Protein AF-A0A957RP15-F1 (afdb_monomer_lite)

Radius of gyration: 24.75 Å; chains: 1; bounding box: 56×58×61 Å

Foldseek 3Di:
DAPVPDPCPVVVVVVVVPPDDPPPPDDPPLDPCLQDDDPDQPPPPPFAAQDPQLDALQLLLQLLQSLCVSVVHHRCVSVVLLVHDNVVSVVGRGHGDDDDRLLPSPSDDNSSSSSSVSSSCVSLLLQFPAKKFFQDQVFWFFFNAPDPPGDGNDTHHGRQIWTFSDDPDQWTFIDGPPGTHITGPVRIDGDPPPPPPPDVDPPPDLQQFDDPVPQDDDDPPDDPLVVLLSVLCRRGVSVLVVVCVVVVHDSVVVSVLLVSQASSFQADPVRHGQKAFQLLQLLVLLVDPDSVVSVQFWDADPVDSRHPTWGDLGNPGDTDDQPPDRVSRVVVLVSSCVSPVQSSLQRMQHGSSRHGLVCCSVVPHRGSVSVND

Secondary structure (DSSP, 8-state):
--GGG-TTHHHHHHHHHHSS-GGG--SS---TTSS---SS----TT-PPPPPS--BHHHHHHHHHHHHHHTT--TTHHHHHTT--HHHHHHTTTSBP-SS-GGG-TTS-HHHHHHHHHHHHHHHHTT--EEEEE--TT-EEEESSSSTTSPEEEEEPTT-EEEEEEE-SSEEEEEETTEEEEEEGGGEEE---------TT-------SPPTTTPPPPPTT--HHHHHHHHHHHHHHHHHHHHHHHHT--HHHHHHHHHHHS-S-SB-TTSPBPEEE-HHHHHHHH--SSTHHHHHHEE--SSSTTSS-EE-SSTTSPPB--TT-HHHHHHHHHHHHHH-HHHHHHTEEETTTTEEGGGGGGGT-SSHHHHH-

Structure (mmCIF, N/CA/C/O backbone):
data_AF-A0A957RP15-F1
#
_entry.id   AF-A0A957RP15-F1
#
loop_
_atom_site.group_PDB
_atom_site.id
_atom_site.type_symbol
_atom_site.label_atom_id
_atom_site.label_alt_id
_atom_site.label_comp_id
_atom_site.label_asym_id
_atom_site.label_entity_id
_atom_site.label_seq_id
_atom_site.pdbx_PDB_ins_code
_atom_site.Cartn_x
_atom_site.Cartn_y
_atom_site.Cartn_z
_atom_site.occupancy
_atom_site.B_iso_or_equiv
_atom_site.auth_seq_id
_atom_site.auth_comp_id
_atom_site.auth_asym_id
_atom_site.auth_atom_id
_atom_site.pdbx_PDB_model_num
ATOM 1 N N . TRP A 1 1 ? 19.690 9.134 -12.090 1.00 27.17 1 TRP A N 1
ATOM 2 C CA . TRP A 1 1 ? 20.080 10.466 -11.599 1.00 27.17 1 TRP A CA 1
ATOM 3 C C . TRP A 1 1 ? 19.145 10.789 -10.453 1.00 27.17 1 TRP A C 1
ATOM 5 O O . TRP A 1 1 ? 18.028 11.220 -10.697 1.00 27.17 1 TRP A O 1
ATOM 15 N N . SER A 1 2 ? 19.546 10.409 -9.239 1.00 27.19 2 SER A N 1
ATOM 16 C CA . SER A 1 2 ? 18.769 10.630 -8.018 1.00 27.19 2 SER A CA 1
ATOM 17 C C . SER A 1 2 ? 19.034 12.046 -7.516 1.00 27.19 2 SER A C 1
ATOM 19 O O . SER A 1 2 ? 20.181 12.493 -7.516 1.00 27.19 2 SER A O 1
ATOM 21 N N . ILE A 1 3 ? 17.988 12.752 -7.090 1.00 31.83 3 ILE A N 1
ATOM 22 C CA . ILE A 1 3 ? 18.100 14.101 -6.521 1.00 31.83 3 ILE A CA 1
ATOM 23 C C . ILE A 1 3 ? 18.877 14.107 -5.189 1.00 31.83 3 ILE A C 1
ATOM 25 O O . ILE A 1 3 ? 19.364 15.155 -4.766 1.00 31.83 3 ILE A O 1
ATOM 29 N N . ALA A 1 4 ? 19.061 12.929 -4.576 1.00 32.53 4 ALA A N 1
ATOM 30 C CA . ALA A 1 4 ? 19.843 12.730 -3.357 1.00 32.53 4 ALA A CA 1
ATOM 31 C C . ALA A 1 4 ? 21.337 13.074 -3.516 1.00 32.53 4 ALA A C 1
ATOM 33 O O . ALA A 1 4 ? 21.993 13.383 -2.525 1.00 32.53 4 ALA A O 1
ATOM 34 N N . ASP A 1 5 ? 21.862 13.091 -4.748 1.00 35.03 5 ASP A N 1
ATOM 35 C CA . ASP A 1 5 ? 23.283 13.350 -5.017 1.00 35.03 5 ASP A CA 1
ATOM 36 C C . ASP A 1 5 ? 23.578 14.807 -5.413 1.00 35.03 5 ASP A C 1
ATOM 38 O O . ASP A 1 5 ? 24.701 15.126 -5.812 1.00 35.03 5 ASP A O 1
ATOM 42 N N . ARG A 1 6 ? 22.598 15.723 -5.330 1.00 36.44 6 ARG A N 1
ATOM 43 C CA . ARG A 1 6 ? 22.824 17.138 -5.667 1.00 36.44 6 ARG A CA 1
ATOM 44 C C . ARG A 1 6 ? 23.570 17.848 -4.524 1.00 36.44 6 ARG A C 1
ATOM 46 O O . ARG A 1 6 ? 23.007 18.005 -3.437 1.00 36.44 6 ARG A O 1
ATOM 53 N N . PRO A 1 7 ? 24.788 18.375 -4.755 1.00 29.69 7 PRO A N 1
ATOM 54 C CA . PRO A 1 7 ? 25.475 19.193 -3.762 1.00 29.69 7 PRO A CA 1
ATOM 55 C C . PRO A 1 7 ? 24.637 20.440 -3.447 1.00 29.69 7 PRO A C 1
ATOM 57 O O . PRO A 1 7 ? 24.280 21.184 -4.360 1.00 29.69 7 PRO A O 1
ATOM 60 N N . GLY A 1 8 ? 24.313 20.651 -2.169 1.00 40.19 8 GLY A N 1
ATOM 61 C CA . GLY A 1 8 ? 23.562 21.819 -1.684 1.00 40.19 8 GLY A CA 1
ATOM 62 C C . GLY A 1 8 ? 22.123 21.547 -1.237 1.00 40.19 8 GLY A C 1
ATOM 63 O O . GLY A 1 8 ? 21.590 22.346 -0.480 1.00 40.19 8 GLY A O 1
ATOM 64 N N . ILE A 1 9 ? 21.519 20.399 -1.572 1.00 44.19 9 ILE A N 1
ATOM 65 C CA . ILE A 1 9 ? 20.110 20.132 -1.211 1.00 44.19 9 ILE A CA 1
ATOM 66 C C . ILE A 1 9 ? 19.875 20.052 0.305 1.00 44.19 9 ILE A C 1
ATOM 68 O O . ILE A 1 9 ? 18.846 20.488 0.810 1.00 44.19 9 ILE A O 1
ATOM 72 N N . ILE A 1 10 ? 20.868 19.564 1.052 1.00 43.34 10 ILE A N 1
ATOM 73 C CA . ILE A 1 10 ? 20.844 19.562 2.520 1.00 43.34 10 ILE A CA 1
ATOM 74 C C . ILE A 1 10 ? 20.922 20.996 3.073 1.00 43.34 10 ILE A C 1
ATOM 76 O O . ILE A 1 10 ? 20.334 21.282 4.113 1.00 43.34 10 ILE A O 1
ATOM 80 N N . GLU A 1 11 ? 21.623 21.900 2.388 1.00 45.78 11 GLU A N 1
ATOM 81 C CA . GLU A 1 11 ? 21.781 23.292 2.818 1.00 45.78 11 GLU A CA 1
ATOM 82 C C . GLU A 1 11 ? 20.523 24.111 2.510 1.00 45.78 11 GLU A C 1
ATOM 84 O O . GLU A 1 11 ? 20.082 24.871 3.366 1.00 45.78 11 GLU A O 1
ATOM 89 N N . ASP A 1 12 ? 19.874 23.857 1.370 1.00 45.81 12 ASP A N 1
ATOM 90 C CA . ASP A 1 12 ? 18.562 24.417 1.018 1.00 45.81 12 ASP A CA 1
ATOM 91 C C . ASP A 1 12 ? 17.486 23.971 2.028 1.00 45.81 12 ASP A C 1
ATOM 93 O O . ASP A 1 12 ? 16.704 24.785 2.526 1.00 45.81 12 ASP A O 1
ATOM 97 N N . PHE A 1 13 ? 17.506 22.690 2.428 1.00 43.16 13 PHE A N 1
ATOM 98 C CA . PHE A 1 13 ? 16.656 22.170 3.505 1.00 43.16 13 PHE A CA 1
ATOM 99 C C . PHE A 1 13 ? 16.972 22.815 4.859 1.00 43.16 13 PHE A C 1
ATOM 101 O O . PHE A 1 13 ? 16.060 23.187 5.594 1.00 43.16 13 PHE A O 1
ATOM 108 N N . ARG A 1 14 ? 18.252 22.991 5.208 1.00 42.94 14 ARG A N 1
ATOM 109 C CA . ARG A 1 14 ? 18.650 23.673 6.451 1.00 42.94 14 ARG A CA 1
ATOM 110 C C . ARG A 1 14 ? 18.244 25.139 6.457 1.00 42.94 14 ARG A C 1
ATOM 112 O O . ARG A 1 14 ? 17.824 25.622 7.500 1.00 42.94 14 ARG A O 1
ATOM 119 N N . GLN A 1 15 ? 18.337 25.834 5.330 1.00 43.88 15 GLN A N 1
ATOM 120 C CA . GLN A 1 15 ? 17.957 27.239 5.216 1.00 43.88 15 GLN A CA 1
ATOM 121 C C . GLN A 1 15 ? 16.436 27.414 5.336 1.00 43.88 15 GLN A C 1
ATOM 123 O O . GLN A 1 15 ? 15.977 28.324 6.024 1.00 43.88 15 GLN A O 1
ATOM 128 N N . ALA A 1 16 ? 15.658 26.482 4.774 1.00 44.69 16 ALA A N 1
ATOM 129 C CA . ALA A 1 16 ? 14.213 26.400 4.984 1.00 44.69 16 ALA A CA 1
ATOM 130 C C . ALA A 1 16 ? 13.846 26.089 6.451 1.00 44.69 16 ALA A C 1
ATOM 132 O O . ALA A 1 16 ? 12.894 26.658 6.979 1.00 44.69 16 ALA A O 1
ATOM 133 N N . LEU A 1 17 ? 14.629 25.248 7.141 1.00 41.69 17 LEU A N 1
ATOM 134 C CA . LEU A 1 17 ? 14.465 24.938 8.572 1.00 41.69 17 LEU A CA 1
ATOM 135 C C . LEU A 1 17 ? 14.930 26.068 9.514 1.00 41.69 17 LEU A C 1
ATOM 137 O O . LEU A 1 17 ? 14.512 26.101 10.670 1.00 41.69 17 LEU A O 1
ATOM 141 N N . GLN A 1 18 ? 15.796 26.975 9.048 1.00 45.59 18 GLN A N 1
ATOM 142 C CA . GLN A 1 18 ? 16.319 28.126 9.803 1.00 45.59 18 GLN A CA 1
ATOM 143 C C . GLN A 1 18 ? 15.366 29.331 9.815 1.00 45.59 18 GLN A C 1
ATOM 145 O O . GLN A 1 18 ? 15.534 30.234 10.638 1.00 45.59 18 GLN A O 1
ATOM 150 N N . LEU A 1 19 ? 14.352 29.353 8.946 1.00 40.47 19 LEU A N 1
ATOM 151 C CA . LEU A 1 19 ? 13.254 30.315 9.019 1.00 40.47 19 LEU A CA 1
ATOM 152 C C . LEU A 1 19 ? 12.326 29.909 10.172 1.00 40.47 19 LEU A C 1
ATOM 154 O O . LEU A 1 19 ? 11.516 28.995 10.047 1.00 40.47 19 LEU A O 1
ATOM 158 N N . GLN A 1 20 ? 12.472 30.563 11.324 1.00 47.53 20 GLN A N 1
ATOM 159 C CA . GLN A 1 20 ? 11.732 30.234 12.545 1.00 47.53 20 GLN A CA 1
ATOM 160 C C . GLN A 1 20 ? 11.194 31.478 13.267 1.00 47.53 20 GLN A C 1
ATOM 162 O O . GLN A 1 20 ? 11.711 32.581 13.069 1.00 47.53 20 GLN A O 1
ATOM 167 N N . PRO A 1 21 ? 10.122 31.306 14.070 1.00 47.16 21 PRO A N 1
ATOM 168 C CA . PRO A 1 21 ? 10.265 30.617 15.363 1.00 47.16 21 PRO A CA 1
ATOM 169 C C . PRO A 1 21 ? 9.861 29.131 15.414 1.00 47.16 21 PRO A C 1
ATOM 171 O O . PRO A 1 21 ? 9.000 28.659 14.676 1.00 47.16 21 PRO A O 1
ATOM 174 N N . ALA A 1 22 ? 10.492 28.441 16.370 1.00 36.88 22 ALA A N 1
ATOM 175 C CA . ALA A 1 22 ? 10.555 27.001 16.655 1.00 36.88 22 ALA A CA 1
ATOM 176 C C . ALA A 1 22 ? 9.274 26.304 17.110 1.00 36.88 22 ALA A C 1
ATOM 178 O O . ALA A 1 22 ? 9.309 25.128 17.458 1.00 36.88 22 ALA A O 1
ATOM 179 N N . GLU A 1 23 ? 8.140 26.988 17.117 1.00 37.31 23 GLU A N 1
ATOM 180 C CA . GLU A 1 23 ? 6.918 26.468 17.740 1.00 37.31 23 GLU A CA 1
ATOM 181 C C . GLU A 1 23 ? 6.091 25.578 16.796 1.00 37.31 23 GLU A C 1
ATOM 183 O O . GLU A 1 23 ? 5.065 25.045 17.200 1.00 37.31 23 GLU A O 1
ATOM 188 N N . ARG A 1 24 ? 6.525 25.385 15.541 1.00 39.91 24 ARG A N 1
ATOM 189 C CA . ARG A 1 24 ? 5.789 24.597 14.531 1.00 39.91 24 ARG A CA 1
ATOM 190 C C . ARG A 1 24 ? 6.432 23.280 14.117 1.00 39.91 24 ARG A C 1
ATOM 192 O O . ARG A 1 24 ? 5.779 22.496 13.437 1.00 39.91 24 ARG A O 1
ATOM 199 N N . PHE A 1 25 ? 7.652 22.989 14.560 1.00 36.34 25 PHE A N 1
ATOM 200 C CA . PHE A 1 25 ? 8.226 21.652 14.399 1.00 36.34 25 PHE A CA 1
ATOM 201 C C . PHE A 1 25 ? 7.794 20.789 15.579 1.00 36.34 25 PHE A C 1
ATOM 203 O O . PHE A 1 25 ? 8.593 20.393 16.425 1.00 36.34 25 PHE A O 1
ATOM 210 N N . HIS A 1 26 ? 6.489 20.533 15.651 1.00 33.78 26 HIS A N 1
ATOM 211 C CA . HIS A 1 26 ? 6.012 19.402 16.423 1.00 33.78 26 HIS A CA 1
ATOM 212 C C . HIS A 1 26 ? 6.648 18.128 15.851 1.00 33.78 26 HIS A C 1
ATOM 214 O O . HIS A 1 26 ? 6.952 18.052 14.656 1.00 33.78 26 HIS A O 1
ATOM 220 N N . ALA A 1 27 ? 6.852 17.138 16.726 1.00 35.12 27 ALA A N 1
ATOM 221 C CA . ALA A 1 27 ? 7.025 15.733 16.361 1.00 35.12 27 ALA A CA 1
ATOM 222 C C . ALA A 1 27 ? 6.152 15.375 15.139 1.00 35.12 27 ALA A C 1
ATOM 224 O O . ALA A 1 27 ? 5.115 16.031 14.982 1.00 35.12 27 ALA A O 1
ATOM 225 N N . PRO A 1 28 ? 6.548 14.389 14.295 1.00 38.59 28 PRO A N 1
ATOM 226 C CA . PRO A 1 28 ? 5.786 13.986 13.108 1.00 38.59 28 PRO A CA 1
ATOM 227 C C . PRO A 1 28 ? 4.302 14.124 13.394 1.00 38.59 28 PRO A C 1
ATOM 229 O O . PRO A 1 28 ? 3.852 13.584 14.409 1.00 38.59 28 PRO A O 1
ATOM 232 N N . ALA A 1 29 ? 3.619 14.958 12.594 1.00 35.72 29 ALA A N 1
ATOM 233 C CA . ALA A 1 29 ? 2.247 15.356 12.873 1.00 35.72 29 ALA A CA 1
ATOM 234 C C . ALA A 1 29 ? 1.483 14.105 13.310 1.00 35.72 29 ALA A C 1
ATOM 236 O O . ALA A 1 29 ? 1.581 13.097 12.599 1.00 35.72 29 ALA A O 1
ATOM 237 N N . PRO A 1 30 ? 0.829 14.113 14.487 1.00 37.75 30 PRO A N 1
ATOM 238 C CA . PRO A 1 30 ? 0.097 12.951 14.935 1.00 37.75 30 PRO A CA 1
ATOM 239 C C . PRO A 1 30 ? -0.767 12.473 13.767 1.00 37.75 30 PRO A C 1
ATOM 241 O O . PRO A 1 30 ? -1.579 13.251 13.262 1.00 37.75 30 PRO A O 1
ATOM 244 N N . ARG A 1 31 ? -0.537 11.233 13.301 1.00 42.72 31 ARG A N 1
ATOM 245 C CA . ARG A 1 31 ? -1.438 10.519 12.389 1.00 42.72 31 ARG A CA 1
ATOM 246 C C . ARG A 1 31 ? -2.873 10.896 12.760 1.00 42.72 31 ARG A C 1
ATOM 248 O O . ARG A 1 31 ? -3.241 10.838 13.940 1.00 42.72 31 ARG A O 1
ATOM 255 N N . ALA A 1 32 ? -3.648 11.359 11.782 1.00 39.09 32 ALA A N 1
ATOM 256 C CA . ALA A 1 32 ? -5.038 11.739 12.007 1.00 39.09 32 ALA A CA 1
ATOM 257 C C . ALA A 1 32 ? -5.753 10.590 12.750 1.00 39.09 32 ALA A C 1
ATOM 259 O O . ALA A 1 32 ? -5.731 9.459 12.278 1.00 39.09 32 ALA A O 1
ATOM 260 N N . GLY A 1 33 ? -6.297 10.864 13.946 1.00 46.81 33 GLY A N 1
ATOM 261 C CA . GLY A 1 33 ? -6.822 9.838 14.871 1.00 46.81 33 GLY A CA 1
ATOM 262 C C . GLY A 1 33 ? -6.018 9.632 16.170 1.00 46.81 33 GLY A C 1
ATOM 263 O O . GLY A 1 33 ? -6.417 8.848 17.028 1.00 46.81 33 GLY A O 1
ATOM 264 N N . LEU A 1 34 ? -4.903 10.342 16.380 1.00 41.22 34 LEU A N 1
ATOM 265 C CA . LEU A 1 34 ? -4.155 10.290 17.652 1.00 41.22 34 LEU A CA 1
ATOM 266 C C . LEU A 1 34 ? -4.836 11.036 18.813 1.00 41.22 34 LEU A C 1
ATOM 268 O O . LEU A 1 34 ? -4.647 10.663 19.966 1.00 41.22 34 LEU A O 1
ATOM 272 N N . ALA A 1 35 ? -5.655 12.053 18.518 1.00 38.66 35 ALA A N 1
ATOM 273 C CA . ALA A 1 35 ? -6.309 12.900 19.527 1.00 38.66 35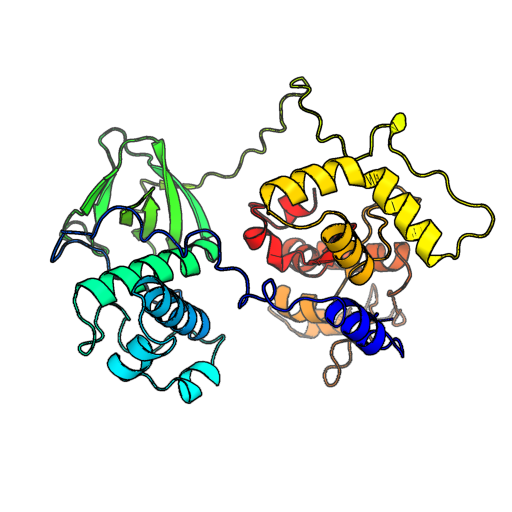 ALA A CA 1
ATOM 274 C C . ALA A 1 35 ? -7.634 12.337 20.073 1.00 38.66 35 ALA A C 1
ATOM 276 O O . ALA A 1 35 ? -8.179 12.867 21.038 1.00 38.66 35 ALA A O 1
ATOM 277 N N . SER A 1 36 ? -8.164 11.277 19.466 1.00 41.56 36 SER A N 1
ATOM 278 C CA . SER A 1 36 ? -9.345 10.571 19.956 1.00 41.56 36 SER A CA 1
ATOM 279 C C . SER A 1 36 ? -9.044 9.082 19.933 1.00 41.56 36 SER A C 1
ATOM 281 O O . SER A 1 36 ? -8.927 8.476 18.872 1.00 41.56 36 SER A O 1
ATOM 283 N N . LEU A 1 37 ? -8.939 8.473 21.118 1.00 42.19 37 LEU A N 1
ATOM 284 C CA . LEU A 1 37 ? -9.360 7.079 21.230 1.00 42.19 37 LEU A CA 1
ATOM 285 C C . LEU A 1 37 ? -10.770 7.025 20.614 1.00 42.19 37 LEU A C 1
ATOM 287 O O . LEU A 1 37 ? -11.548 7.946 20.892 1.00 42.19 37 LEU A O 1
ATOM 291 N N . PRO A 1 38 ? -11.111 6.037 19.765 1.00 42.91 38 PRO A N 1
ATOM 292 C CA . PRO A 1 38 ? -12.496 5.868 19.344 1.00 42.91 38 PRO A CA 1
ATOM 293 C C . PRO A 1 38 ? -13.367 5.943 20.596 1.00 42.91 38 PRO A C 1
ATOM 295 O O . PRO A 1 38 ? -12.991 5.397 21.634 1.00 42.91 38 PRO A O 1
ATOM 298 N N . ASP A 1 39 ? -14.449 6.713 20.515 1.00 42.09 39 ASP A N 1
ATOM 299 C CA . ASP A 1 39 ? -15.263 7.168 21.644 1.00 42.09 39 ASP A CA 1
ATOM 300 C C . ASP A 1 39 ? -16.050 5.991 22.261 1.00 42.09 39 ASP A C 1
ATOM 302 O O . ASP A 1 39 ? -17.270 5.889 22.160 1.00 42.09 39 ASP A O 1
ATOM 306 N N . ARG A 1 40 ? -15.329 5.015 22.823 1.00 41.06 40 ARG A N 1
ATOM 307 C CA . ARG A 1 40 ? -15.785 3.971 23.735 1.00 41.06 40 ARG A CA 1
ATOM 308 C C . ARG A 1 40 ? -14.607 3.094 24.178 1.00 41.06 40 ARG A C 1
ATOM 310 O O . ARG A 1 40 ? -13.919 2.529 23.330 1.00 41.06 40 ARG A O 1
ATOM 317 N N . PRO A 1 41 ? -14.436 2.830 25.484 1.00 33.09 41 PRO A N 1
ATOM 318 C CA . PRO A 1 41 ? -13.787 1.589 25.884 1.00 33.09 41 PRO A CA 1
ATOM 319 C C . PRO A 1 41 ? -14.640 0.419 25.360 1.00 33.09 41 PRO A C 1
ATOM 321 O O . PRO A 1 41 ? -15.868 0.469 25.519 1.00 33.09 41 PRO A O 1
ATOM 324 N N . PRO A 1 42 ? -14.064 -0.648 24.775 1.00 39.06 42 PRO A N 1
ATOM 325 C CA . PRO A 1 42 ? -14.802 -1.886 24.611 1.00 39.06 42 PRO A CA 1
ATOM 326 C C . PRO A 1 42 ? -15.040 -2.458 26.011 1.00 39.06 42 PRO A C 1
ATOM 328 O O . PRO A 1 42 ? -14.242 -3.215 26.554 1.00 39.06 42 PRO A O 1
ATOM 331 N N . VAL A 1 43 ? -16.157 -2.072 26.626 1.00 36.75 43 VAL A N 1
ATOM 332 C CA . VAL A 1 43 ? -16.740 -2.806 27.748 1.00 36.75 43 VAL A CA 1
ATOM 333 C C . VAL A 1 43 ? -17.411 -4.042 27.161 1.00 36.75 43 VAL A C 1
ATOM 335 O O . VAL A 1 43 ? -18.630 -4.121 27.092 1.00 36.75 43 VAL A O 1
ATOM 338 N N . HIS A 1 44 ? -16.603 -5.001 26.722 1.00 37.38 44 HIS A N 1
ATOM 339 C CA . HIS A 1 44 ? -17.005 -6.394 26.580 1.00 37.38 44 HIS A CA 1
ATOM 340 C C . HIS A 1 44 ? -15.834 -7.235 27.066 1.00 37.38 44 HIS A C 1
ATOM 342 O O . HIS A 1 44 ? -14.965 -7.628 26.295 1.00 37.38 44 HIS A O 1
ATOM 348 N N . ASP A 1 45 ? -15.820 -7.475 28.374 1.00 38.94 45 ASP A N 1
ATOM 349 C CA . ASP A 1 45 ? -14.713 -8.074 29.123 1.00 38.94 45 ASP A CA 1
ATOM 350 C C . ASP A 1 45 ? -14.246 -9.442 28.571 1.00 38.94 45 ASP A C 1
ATOM 352 O O . ASP A 1 45 ? -13.165 -9.893 28.919 1.00 38.94 45 ASP A O 1
ATOM 356 N N . HIS A 1 46 ? -14.980 -10.111 27.663 1.00 46.72 46 HIS A N 1
ATOM 357 C CA . HIS A 1 46 ? -14.593 -11.436 27.139 1.00 46.72 46 HIS A CA 1
ATOM 358 C C . HIS A 1 46 ? -15.040 -11.773 25.695 1.00 46.72 46 HIS A C 1
ATOM 360 O O . HIS A 1 46 ? -15.055 -12.951 25.340 1.00 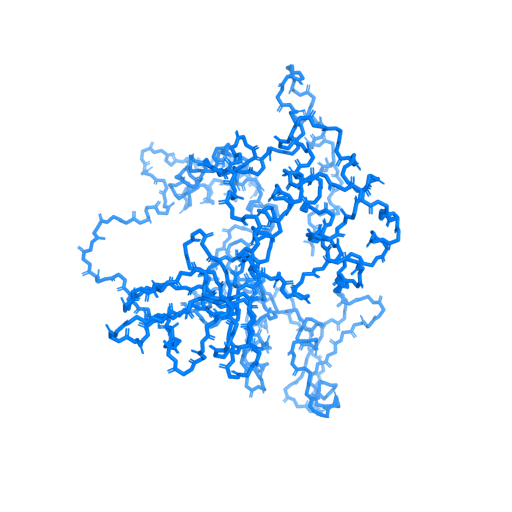46.72 46 HIS A O 1
ATOM 366 N N . GLN A 1 47 ? -15.440 -10.810 24.852 1.00 65.31 47 GLN A N 1
ATOM 367 C CA . GLN A 1 47 ? -16.083 -11.129 23.555 1.00 65.31 47 GLN A CA 1
ATOM 368 C C . GLN A 1 47 ? -15.371 -10.586 22.313 1.00 65.31 47 GLN A C 1
ATOM 370 O O . GLN A 1 47 ? -15.991 -10.471 21.266 1.00 65.31 47 GLN A O 1
ATOM 375 N N . LEU A 1 48 ? -14.081 -10.272 22.386 1.00 79.44 48 LEU A N 1
ATOM 376 C CA . LEU A 1 48 ? -13.322 -9.887 21.195 1.00 79.44 48 LEU A CA 1
ATOM 377 C C . LEU A 1 48 ? -12.613 -11.101 20.599 1.00 79.44 48 LEU A C 1
ATOM 379 O O . LEU A 1 48 ? -12.156 -11.992 21.320 1.00 79.44 48 LEU A O 1
ATOM 383 N N . ALA A 1 49 ? -12.539 -11.147 19.274 1.00 87.38 49 ALA A N 1
ATOM 384 C CA . ALA A 1 49 ? -11.713 -12.126 18.594 1.00 87.38 49 ALA A CA 1
ATOM 385 C C . ALA A 1 49 ? -10.236 -11.770 18.768 1.00 87.38 49 ALA A C 1
ATOM 387 O O . ALA A 1 49 ? -9.846 -10.608 18.636 1.00 87.38 49 ALA A O 1
ATOM 388 N N . ARG A 1 50 ? -9.394 -12.776 19.008 1.00 88.94 50 ARG A N 1
ATOM 389 C CA . ARG A 1 50 ? -7.944 -12.565 18.981 1.00 88.94 50 ARG A CA 1
ATOM 390 C C . ARG A 1 50 ? -7.533 -12.138 17.571 1.00 88.94 50 ARG A C 1
ATOM 392 O O . ARG A 1 50 ? -7.863 -12.849 16.616 1.00 88.94 50 ARG A O 1
ATOM 399 N N . ILE A 1 51 ? -6.770 -11.048 17.458 1.00 92.12 51 ILE A N 1
ATOM 400 C CA . ILE A 1 51 ? -6.185 -10.647 16.172 1.00 92.12 51 ILE A CA 1
ATOM 401 C C . ILE A 1 51 ? -5.234 -11.765 15.711 1.00 92.12 51 ILE A C 1
ATOM 403 O O . ILE A 1 51 ? -4.323 -12.148 16.459 1.00 92.12 51 ILE A O 1
ATOM 407 N N . PRO A 1 52 ? -5.429 -12.336 14.508 1.00 93.00 52 PRO A N 1
ATOM 408 C CA . PRO A 1 52 ? -4.503 -13.310 13.954 1.00 93.00 52 PRO A CA 1
ATOM 409 C C . PRO A 1 52 ? -3.087 -12.733 13.853 1.00 93.00 52 PRO A C 1
ATOM 411 O O . PRO A 1 52 ? -2.893 -11.522 13.785 1.00 93.00 52 PRO A O 1
ATOM 414 N N . ARG A 1 53 ? -2.068 -13.592 13.778 1.00 91.06 53 ARG A N 1
ATOM 415 C CA . ARG A 1 53 ? -0.665 -13.163 13.614 1.00 91.06 53 ARG A CA 1
ATOM 416 C C . ARG A 1 53 ? -0.365 -12.721 12.173 1.00 91.06 53 ARG A C 1
ATOM 418 O O . ARG A 1 53 ? 0.477 -13.306 11.503 1.00 91.06 53 ARG A O 1
ATOM 425 N N . ILE A 1 54 ? -1.087 -11.706 11.712 1.00 92.75 54 ILE A N 1
ATOM 426 C CA . ILE A 1 54 ? -0.987 -11.083 10.384 1.00 92.75 54 ILE A CA 1
ATOM 427 C C . ILE A 1 54 ? -0.245 -9.743 10.421 1.00 92.75 54 ILE A C 1
ATOM 429 O O . ILE A 1 54 ? -0.294 -8.987 9.460 1.00 92.75 54 ILE A O 1
ATOM 433 N N . TYR A 1 55 ? 0.422 -9.439 11.536 1.00 93.62 55 TYR A N 1
ATOM 434 C CA . TYR A 1 55 ? 1.127 -8.180 11.750 1.00 93.62 55 TYR A CA 1
ATOM 435 C C . TYR A 1 55 ? 2.616 -8.388 12.023 1.00 93.62 55 TYR A C 1
ATOM 437 O O . TYR A 1 55 ? 3.029 -9.404 12.593 1.00 93.62 55 TYR A O 1
ATOM 445 N N . THR A 1 56 ? 3.426 -7.413 11.615 1.00 93.62 56 THR A N 1
ATOM 446 C CA . THR A 1 56 ? 4.884 -7.422 11.773 1.00 93.62 56 THR A CA 1
ATOM 447 C C . THR A 1 56 ? 5.329 -6.903 13.139 1.00 93.62 56 THR A C 1
ATOM 449 O O . THR A 1 56 ? 4.556 -6.310 13.898 1.00 93.62 56 THR A O 1
ATOM 452 N N . ASN A 1 57 ? 6.611 -7.093 13.459 1.00 88.00 57 ASN A N 1
ATOM 453 C CA . ASN A 1 57 ? 7.230 -6.475 14.629 1.00 88.00 57 ASN A CA 1
ATOM 454 C C . ASN A 1 57 ? 7.135 -4.941 14.577 1.00 88.00 57 ASN A C 1
ATOM 456 O O . ASN A 1 57 ? 6.895 -4.323 15.611 1.00 88.00 57 ASN A O 1
ATOM 460 N N . GLN A 1 58 ? 7.262 -4.321 13.398 1.00 90.31 58 GLN A N 1
ATOM 461 C CA . GLN A 1 58 ? 7.106 -2.872 13.242 1.00 90.31 58 GLN A CA 1
ATOM 462 C C . GLN A 1 58 ? 5.680 -2.410 13.558 1.00 90.31 58 GLN A C 1
ATOM 464 O O . GLN A 1 58 ? 5.512 -1.444 14.296 1.00 90.31 58 GLN A O 1
ATOM 469 N N . GLN A 1 59 ? 4.662 -3.118 13.067 1.00 89.44 59 GLN A N 1
ATOM 470 C CA . GLN A 1 59 ? 3.260 -2.797 13.363 1.00 89.44 59 GLN A CA 1
ATOM 471 C C . GLN A 1 59 ? 2.936 -2.988 14.851 1.00 89.44 59 GLN A C 1
ATOM 473 O O . GLN A 1 59 ? 2.229 -2.176 15.443 1.00 89.44 59 GLN A O 1
ATOM 478 N N . ALA A 1 60 ? 3.514 -4.007 15.498 1.00 94.75 60 ALA A N 1
ATOM 479 C CA . ALA A 1 60 ? 3.395 -4.185 16.944 1.00 94.75 60 ALA A CA 1
ATOM 480 C C . ALA A 1 60 ? 4.047 -3.033 17.733 1.00 94.75 60 ALA A C 1
ATOM 482 O O . ALA A 1 60 ? 3.453 -2.526 18.686 1.00 94.75 60 ALA A O 1
ATOM 483 N N . ILE A 1 61 ? 5.249 -2.602 17.325 1.00 89.38 61 ILE A N 1
ATOM 484 C CA . ILE A 1 61 ? 5.943 -1.448 17.915 1.00 89.38 61 ILE A CA 1
ATOM 485 C C . ILE A 1 61 ? 5.096 -0.180 17.747 1.00 89.38 61 ILE A C 1
ATOM 487 O O . ILE A 1 61 ? 4.879 0.520 18.734 1.00 89.38 61 ILE A O 1
ATOM 491 N N . ASN A 1 62 ? 4.591 0.090 16.537 1.00 86.81 62 ASN A N 1
ATOM 492 C CA . ASN A 1 62 ? 3.737 1.245 16.246 1.00 86.81 62 ASN A CA 1
ATOM 493 C C . ASN A 1 62 ? 2.490 1.242 17.133 1.00 86.81 62 ASN A C 1
ATOM 495 O O . ASN A 1 62 ? 2.195 2.243 17.778 1.00 86.81 62 ASN A O 1
ATOM 499 N N . ALA A 1 63 ? 1.800 0.103 17.234 1.00 89.94 63 ALA A N 1
ATOM 500 C CA . ALA A 1 63 ? 0.582 -0.009 18.026 1.00 89.94 63 ALA A CA 1
ATOM 501 C C . ALA A 1 63 ? 0.813 0.292 19.516 1.00 89.94 63 ALA A C 1
ATOM 503 O O . ALA A 1 63 ? 0.030 1.013 20.133 1.00 89.94 63 ALA A O 1
ATOM 504 N N . LEU A 1 64 ? 1.903 -0.223 20.094 1.00 94.38 64 LEU A N 1
ATOM 505 C CA . LEU A 1 64 ? 2.285 0.039 21.487 1.00 94.38 64 LEU A CA 1
ATOM 506 C C . LEU A 1 64 ? 2.702 1.493 21.711 1.00 94.38 64 LEU A C 1
ATOM 508 O O . LEU A 1 64 ? 2.298 2.101 22.702 1.00 94.38 64 LEU A O 1
ATOM 512 N N . HIS A 1 65 ? 3.496 2.040 20.794 1.00 90.88 65 HIS A N 1
ATOM 513 C CA . HIS A 1 65 ? 3.968 3.417 20.844 1.00 90.88 65 HIS A CA 1
ATOM 514 C C . HIS A 1 65 ? 2.806 4.414 20.753 1.00 90.88 65 HIS A C 1
ATOM 516 O O . HIS A 1 65 ? 2.637 5.271 21.622 1.00 90.88 65 HIS A O 1
ATOM 522 N N . ASP A 1 66 ? 1.953 4.261 19.743 1.00 78.44 66 ASP A N 1
ATOM 523 C CA . ASP A 1 66 ? 0.846 5.177 19.474 1.00 78.44 66 ASP A CA 1
ATOM 524 C C . ASP A 1 66 ? -0.247 5.062 20.548 1.00 78.44 66 ASP A C 1
ATOM 526 O O . ASP A 1 66 ? -0.896 6.054 20.887 1.00 78.44 66 ASP A O 1
ATOM 530 N N . ALA A 1 67 ? -0.425 3.879 21.147 1.00 87.00 67 ALA A N 1
ATOM 531 C CA . ALA A 1 67 ? -1.300 3.705 22.303 1.00 87.00 67 ALA A CA 1
ATOM 532 C C . ALA A 1 67 ? -0.740 4.390 23.558 1.00 87.00 67 ALA A C 1
ATOM 534 O O . ALA A 1 67 ? -1.504 5.020 24.287 1.00 87.00 67 ALA A O 1
ATOM 535 N N . ALA A 1 68 ? 0.575 4.320 23.800 1.00 89.31 68 ALA A N 1
ATOM 536 C CA . ALA A 1 68 ? 1.202 5.006 24.929 1.00 89.31 68 ALA A CA 1
ATOM 537 C C . ALA A 1 68 ? 0.989 6.522 24.833 1.00 89.31 68 ALA A C 1
ATOM 539 O O . ALA A 1 68 ? 0.501 7.148 25.775 1.00 89.31 68 ALA A O 1
ATOM 540 N N . LEU A 1 69 ? 1.261 7.097 23.659 1.00 82.25 69 LEU A N 1
ATOM 541 C CA . LEU A 1 69 ? 1.061 8.524 23.415 1.00 82.25 69 LEU A CA 1
ATOM 542 C C . LEU A 1 69 ? -0.410 8.937 23.549 1.00 82.25 69 LEU A C 1
ATOM 544 O O . LEU A 1 69 ? -0.699 9.965 24.159 1.00 82.25 69 LEU A O 1
ATOM 548 N N . ALA A 1 70 ? -1.343 8.128 23.037 1.00 79.12 70 ALA A N 1
ATOM 549 C CA . ALA A 1 70 ? -2.777 8.396 23.157 1.00 79.12 70 ALA A CA 1
ATOM 550 C C . ALA A 1 70 ? -3.276 8.375 24.614 1.00 79.12 70 ALA A C 1
ATOM 552 O O . ALA A 1 70 ? -4.251 9.049 24.942 1.00 79.12 70 ALA A O 1
ATOM 553 N N . LEU A 1 71 ? -2.603 7.629 25.495 1.00 87.50 71 LEU A N 1
ATOM 554 C CA . LEU A 1 71 ? -2.891 7.581 26.931 1.00 87.50 71 LEU A CA 1
ATOM 555 C C . LEU A 1 71 ? -2.163 8.675 27.733 1.00 87.50 71 LEU A C 1
ATOM 557 O O . LEU A 1 71 ? -2.334 8.750 28.948 1.00 87.50 71 LEU A O 1
ATOM 561 N N . GLY A 1 72 ? -1.368 9.529 27.078 1.00 88.75 72 GLY A N 1
ATOM 562 C CA . GLY A 1 72 ? -0.552 10.549 27.744 1.00 88.75 72 GLY A CA 1
ATOM 563 C C . GLY A 1 72 ? 0.661 9.979 28.489 1.00 88.75 72 GLY A C 1
ATOM 564 O O . GLY A 1 72 ? 1.216 10.649 29.359 1.00 88.75 72 GLY A O 1
ATOM 565 N N . GLU A 1 73 ? 1.062 8.752 28.164 1.00 90.19 73 GLU A N 1
ATOM 566 C CA . GLU A 1 73 ? 2.221 8.066 28.732 1.00 90.19 73 GLU A CA 1
ATOM 567 C C . GLU A 1 73 ? 3.486 8.338 27.901 1.00 90.19 73 GLU A C 1
ATOM 569 O O . GLU A 1 73 ? 3.439 8.835 26.772 1.00 90.19 73 GLU A O 1
ATOM 574 N N . ALA A 1 74 ? 4.655 7.987 28.445 1.00 88.81 74 ALA A N 1
ATOM 575 C CA . ALA A 1 74 ? 5.899 8.042 27.680 1.00 88.81 74 ALA A CA 1
ATOM 576 C C . ALA A 1 74 ? 5.863 7.064 26.489 1.00 88.81 74 ALA A C 1
ATOM 578 O O . ALA A 1 74 ? 5.365 5.948 26.615 1.00 88.81 74 ALA A O 1
ATOM 579 N N . ALA A 1 75 ? 6.466 7.459 25.363 1.00 77.75 75 ALA A N 1
ATOM 580 C CA . ALA A 1 75 ? 6.421 6.758 24.071 1.00 77.75 75 ALA A CA 1
ATOM 581 C C . ALA A 1 75 ? 6.678 5.237 24.128 1.00 77.75 75 ALA A C 1
ATOM 583 O O . ALA A 1 75 ? 6.092 4.478 23.363 1.00 77.75 75 ALA A O 1
ATOM 584 N N . TRP A 1 76 ? 7.537 4.778 25.041 1.00 89.19 76 TRP A N 1
ATOM 585 C CA . TRP A 1 76 ? 7.923 3.366 25.159 1.00 89.19 76 TRP A CA 1
ATOM 586 C C . TRP A 1 76 ? 7.366 2.672 26.407 1.00 89.19 76 TRP A C 1
ATOM 588 O O . TRP A 1 76 ? 7.623 1.487 26.609 1.00 89.19 76 TRP A O 1
ATOM 598 N N . ALA A 1 77 ? 6.559 3.368 27.215 1.00 92.00 77 ALA A N 1
ATOM 599 C CA . ALA A 1 77 ? 6.086 2.874 28.508 1.00 92.00 77 ALA A CA 1
ATOM 600 C C . ALA A 1 77 ? 5.307 1.558 28.390 1.00 92.00 77 ALA A C 1
ATOM 602 O O . ALA A 1 77 ? 5.509 0.652 29.195 1.00 92.00 77 ALA A O 1
ATOM 603 N N . LEU A 1 78 ? 4.445 1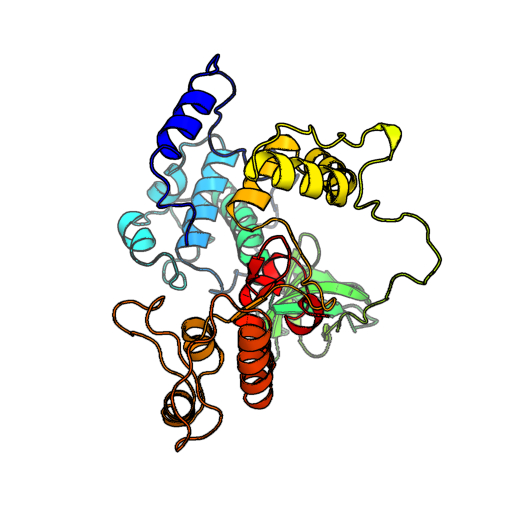.417 27.375 1.00 94.44 78 LEU A N 1
ATOM 604 C CA . LEU A 1 78 ? 3.674 0.184 27.174 1.00 94.44 78 LEU A CA 1
ATOM 605 C C . LEU A 1 78 ? 4.539 -0.974 26.666 1.00 94.44 78 LEU A C 1
ATOM 607 O O . LEU A 1 78 ? 4.280 -2.126 26.998 1.00 94.44 78 LEU A O 1
ATOM 611 N N . LEU A 1 79 ? 5.587 -0.688 25.895 1.00 94.06 79 LEU A N 1
ATOM 612 C CA . LEU A 1 79 ? 6.513 -1.713 25.422 1.00 94.06 79 LEU A CA 1
ATOM 613 C C . LEU A 1 79 ? 7.340 -2.266 26.593 1.00 94.06 79 LEU A C 1
ATOM 615 O O . LEU A 1 79 ? 7.404 -3.482 26.782 1.00 94.06 79 LEU A O 1
ATOM 619 N N . GLU A 1 80 ? 7.896 -1.375 27.421 1.00 93.06 80 GLU A N 1
ATOM 620 C CA . GLU A 1 80 ? 8.648 -1.728 28.632 1.00 93.06 80 GLU A CA 1
ATOM 621 C C . GLU A 1 80 ? 7.778 -2.502 29.627 1.00 93.06 80 GLU A C 1
ATOM 623 O O . GLU A 1 80 ? 8.157 -3.570 30.107 1.00 93.06 80 GLU A O 1
ATOM 628 N N . ARG A 1 81 ? 6.571 -1.995 29.898 1.00 95.62 81 ARG A N 1
ATOM 629 C CA . ARG A 1 81 ? 5.615 -2.621 30.815 1.00 95.62 81 ARG A CA 1
ATOM 630 C C . ARG A 1 81 ? 5.105 -3.958 30.284 1.00 95.62 81 ARG A C 1
ATOM 632 O O . ARG A 1 81 ? 4.916 -4.890 31.058 1.00 95.62 81 ARG A O 1
ATOM 639 N N . GLY A 1 82 ? 4.946 -4.077 28.967 1.00 94.38 82 GLY A N 1
ATOM 640 C CA . GLY A 1 82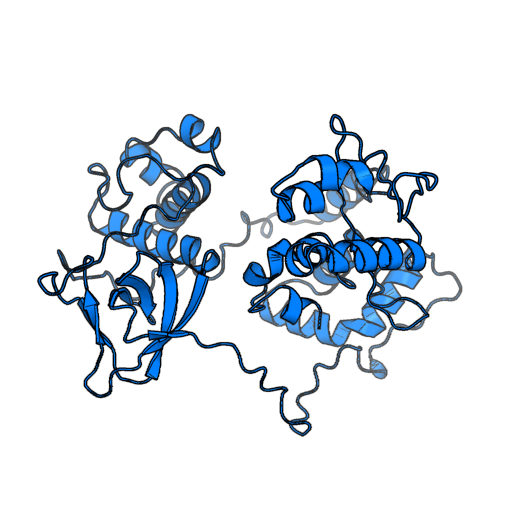 ? 4.649 -5.331 28.279 1.00 94.38 82 GLY A CA 1
ATOM 641 C C . GLY A 1 82 ? 5.789 -6.355 28.322 1.00 94.38 82 GLY A C 1
ATOM 642 O O . GLY A 1 82 ? 5.570 -7.502 27.940 1.00 94.38 82 GLY A O 1
ATOM 643 N N . GLY A 1 83 ? 6.982 -5.975 28.795 1.00 94.81 83 GLY A N 1
ATOM 644 C CA . GLY A 1 83 ? 8.145 -6.857 28.887 1.00 94.81 83 GLY A CA 1
ATOM 645 C C . GLY A 1 83 ? 8.736 -7.222 27.526 1.00 94.81 83 GLY A C 1
ATOM 646 O O . GLY A 1 83 ? 9.299 -8.305 27.375 1.00 94.81 83 GLY A O 1
ATOM 647 N N . LEU A 1 84 ? 8.567 -6.356 26.525 1.00 94.19 84 LEU A N 1
ATOM 648 C CA . LEU A 1 84 ? 9.069 -6.580 25.174 1.00 94.19 84 LEU A CA 1
ATOM 649 C C . LEU A 1 84 ? 10.455 -5.950 24.995 1.00 94.19 84 LEU A C 1
ATOM 651 O O . LEU A 1 84 ? 10.750 -4.888 25.535 1.00 94.19 84 LEU A O 1
ATOM 655 N N . ASP A 1 85 ? 11.308 -6.599 24.208 1.00 91.19 85 ASP A N 1
ATOM 656 C CA . ASP A 1 85 ? 12.643 -6.098 23.875 1.00 91.19 85 ASP A CA 1
ATOM 657 C C . ASP A 1 85 ? 12.575 -5.294 22.565 1.00 91.19 85 ASP A C 1
ATOM 659 O O . ASP A 1 85 ? 12.505 -5.858 21.469 1.00 91.19 85 ASP A O 1
ATOM 663 N N . LEU A 1 86 ? 12.547 -3.960 22.678 1.00 86.19 86 LEU A N 1
ATOM 664 C CA . LEU A 1 86 ? 12.475 -3.064 21.518 1.00 86.19 86 LEU A CA 1
ATOM 665 C C . LEU A 1 86 ? 13.657 -3.268 20.557 1.00 86.19 86 LEU A C 1
ATOM 667 O O . LEU A 1 86 ? 13.392 -3.421 19.366 1.00 86.19 86 LEU A O 1
ATOM 671 N N . PRO A 1 87 ? 14.930 -3.291 21.000 1.00 87.12 87 PRO A N 1
ATOM 672 C CA . PRO A 1 87 ? 16.049 -3.638 20.126 1.00 87.12 87 PRO A CA 1
ATOM 673 C C . PRO A 1 87 ? 15.858 -4.950 19.356 1.00 87.12 87 PRO A C 1
ATOM 675 O O . PRO A 1 87 ? 16.102 -4.979 18.149 1.00 87.12 87 PRO A O 1
ATOM 678 N N . GLN A 1 88 ? 15.387 -6.015 20.011 1.00 88.62 88 GLN A N 1
ATOM 679 C CA . GLN A 1 88 ? 15.155 -7.304 19.355 1.00 88.62 88 GLN A CA 1
ATOM 680 C C . GLN A 1 88 ? 14.064 -7.211 18.281 1.00 88.62 88 GLN A C 1
ATOM 682 O O . GLN A 1 88 ? 14.266 -7.666 17.154 1.00 88.62 88 GLN A O 1
ATOM 687 N N . LEU A 1 89 ? 12.921 -6.603 18.606 1.00 81.44 89 LEU A N 1
ATOM 688 C CA . LEU A 1 89 ? 11.823 -6.410 17.655 1.00 81.44 89 LEU A CA 1
ATOM 689 C C . LEU A 1 89 ? 12.247 -5.495 16.496 1.00 81.44 89 LEU A C 1
ATOM 691 O O . LEU A 1 89 ? 11.947 -5.769 15.335 1.00 81.44 89 LEU A O 1
ATOM 695 N N . ALA A 1 90 ? 13.007 -4.440 16.797 1.00 78.38 90 ALA A N 1
ATOM 696 C CA . ALA A 1 90 ? 13.518 -3.488 15.820 1.00 78.38 90 ALA A CA 1
ATOM 697 C C . ALA A 1 90 ? 14.581 -4.092 14.882 1.00 78.38 90 ALA A C 1
ATOM 699 O O . ALA A 1 90 ? 14.733 -3.634 13.751 1.00 78.38 90 ALA A O 1
ATOM 700 N N . ALA A 1 91 ? 15.308 -5.123 15.316 1.00 81.94 91 ALA A N 1
ATOM 701 C CA . ALA A 1 91 ? 16.243 -5.846 14.457 1.00 81.94 91 ALA A CA 1
ATOM 702 C C . ALA A 1 91 ? 15.530 -6.710 13.399 1.00 81.94 91 ALA A C 1
ATOM 704 O O . ALA A 1 91 ? 16.137 -7.080 12.397 1.00 81.94 91 ALA A O 1
ATOM 705 N N . GLN A 1 92 ? 14.250 -7.031 13.610 1.00 84.81 92 GLN A N 1
ATOM 706 C CA . GLN A 1 92 ? 13.437 -7.883 12.738 1.00 84.81 92 GLN A CA 1
ATOM 707 C C . GLN A 1 92 ? 12.109 -7.204 12.377 1.00 84.81 92 GLN A C 1
ATOM 709 O O . GLN A 1 92 ? 11.066 -7.854 12.371 1.00 84.81 92 GLN A O 1
ATOM 714 N N . ARG A 1 93 ? 12.138 -5.893 12.107 1.00 74.75 93 ARG A N 1
ATOM 715 C CA . ARG A 1 93 ? 10.946 -5.040 11.913 1.00 74.75 93 ARG A CA 1
ATOM 716 C C . ARG A 1 93 ? 9.917 -5.611 10.951 1.00 74.75 93 ARG A C 1
ATOM 718 O O . ARG A 1 93 ? 8.735 -5.632 11.280 1.00 74.75 93 ARG A O 1
ATOM 725 N N . GLU A 1 94 ? 10.386 -6.126 9.823 1.00 83.75 94 GLU A N 1
ATOM 726 C CA . GLU A 1 94 ? 9.526 -6.626 8.748 1.00 83.75 94 GLU A CA 1
ATOM 727 C C . GLU A 1 94 ? 9.047 -8.069 8.974 1.00 83.75 94 GLU A C 1
ATOM 729 O O . GLU A 1 94 ? 8.140 -8.540 8.294 1.00 83.75 94 GLU A O 1
ATOM 734 N N . SER A 1 95 ? 9.623 -8.788 9.941 1.00 88.75 95 SER A N 1
ATOM 735 C CA . SER A 1 95 ? 9.190 -10.146 10.273 1.00 88.75 95 SER A CA 1
ATOM 736 C C . SER A 1 95 ? 7.851 -10.134 11.006 1.00 88.75 95 SER A C 1
ATOM 738 O O . SER A 1 95 ? 7.578 -9.236 11.808 1.00 88.75 95 SER A O 1
ATOM 740 N N . LEU A 1 96 ? 7.044 -11.179 10.796 1.00 93.00 96 LEU A N 1
ATOM 741 C CA . LEU A 1 96 ? 5.815 -11.398 11.561 1.00 93.00 96 LEU A CA 1
ATOM 742 C C . LEU A 1 96 ? 6.100 -11.444 13.063 1.00 93.00 96 LEU A C 1
ATOM 744 O O . LEU A 1 96 ? 7.064 -12.071 13.517 1.00 93.00 96 LEU A O 1
ATOM 748 N N . TYR A 1 97 ? 5.223 -10.808 13.833 1.00 96.19 97 TYR A N 1
ATOM 749 C CA . TYR A 1 97 ? 5.354 -10.757 15.276 1.00 96.19 97 TYR A CA 1
ATOM 750 C C . TYR A 1 97 ? 5.178 -12.150 15.896 1.00 96.19 97 TYR A C 1
ATOM 752 O O . TYR A 1 97 ? 4.123 -12.787 15.817 1.00 96.19 97 TYR A O 1
ATOM 760 N N . GLY A 1 98 ? 6.248 -12.632 16.529 1.00 93.69 98 GLY A N 1
ATOM 761 C CA . GLY A 1 98 ? 6.318 -13.974 17.110 1.00 93.69 98 GLY A CA 1
ATOM 762 C C . GLY A 1 98 ? 5.983 -14.053 18.602 1.00 93.69 98 GLY A C 1
ATOM 763 O O . GLY A 1 98 ? 5.776 -15.159 19.109 1.00 93.69 98 GLY A O 1
ATOM 764 N N . GLY A 1 99 ? 5.933 -12.915 19.300 1.00 92.94 99 GLY A N 1
ATOM 765 C CA . GLY A 1 99 ? 5.822 -12.844 20.759 1.00 92.94 99 GLY A CA 1
ATOM 766 C C . GLY A 1 99 ? 4.440 -13.185 21.326 1.00 92.94 99 GLY A C 1
ATOM 767 O O . GLY A 1 99 ? 3.554 -13.698 20.633 1.00 92.94 99 GLY A O 1
ATOM 768 N N . THR A 1 100 ? 4.258 -12.909 22.617 1.00 93.44 100 THR A N 1
ATOM 769 C CA . THR A 1 100 ? 2.952 -12.984 23.290 1.00 93.44 100 THR A CA 1
ATOM 770 C C . THR A 1 100 ? 1.974 -12.030 22.600 1.00 93.44 100 THR A C 1
ATOM 772 O O . THR A 1 100 ? 2.343 -10.875 22.402 1.00 93.44 100 THR A O 1
ATOM 775 N N . PRO A 1 101 ? 0.749 -12.458 22.228 1.00 92.75 101 PRO A N 1
ATOM 776 C CA . PRO A 1 101 ? -0.236 -11.561 21.623 1.00 92.75 101 PRO A CA 1
ATOM 777 C C . PRO A 1 101 ? -0.359 -10.260 22.419 1.00 92.75 101 PRO A C 1
ATOM 779 O O . PRO A 1 101 ? -0.382 -10.298 23.649 1.00 92.75 101 PRO A O 1
ATOM 782 N N . LEU A 1 102 ? -0.437 -9.113 21.738 1.00 92.81 102 LEU A N 1
ATOM 783 C CA . LEU A 1 102 ? -0.389 -7.811 22.424 1.00 92.81 102 LEU A CA 1
ATOM 784 C C . LEU A 1 102 ? -1.541 -7.644 23.433 1.00 92.81 102 LEU A C 1
ATOM 786 O O . LEU A 1 102 ? -1.399 -7.019 24.480 1.00 92.81 102 LEU A O 1
ATOM 790 N N . GLU A 1 103 ? -2.659 -8.302 23.145 1.00 88.06 103 GLU A N 1
ATOM 791 C CA . GLU A 1 103 ? -3.879 -8.371 23.954 1.00 88.06 103 GLU A CA 1
ATOM 792 C C . GLU A 1 103 ? -3.737 -9.227 25.228 1.00 88.06 103 GLU A C 1
ATOM 794 O O . GLU A 1 103 ? -4.628 -9.265 26.080 1.00 88.06 103 GLU A O 1
ATOM 799 N N . GLU A 1 104 ? -2.613 -9.926 25.369 1.00 90.12 104 GLU A N 1
ATOM 800 C CA . GLU A 1 104 ? -2.310 -10.874 26.447 1.00 90.12 104 GLU A CA 1
ATOM 801 C C . GLU A 1 104 ? -1.032 -10.501 27.203 1.00 90.12 104 GLU A C 1
ATOM 803 O O . GLU A 1 104 ? -0.564 -11.257 28.054 1.00 90.12 104 GLU A O 1
ATOM 808 N N . LEU A 1 105 ? -0.468 -9.321 26.932 1.00 93.31 105 LEU A N 1
ATOM 809 C CA . LEU A 1 105 ? 0.676 -8.804 27.674 1.00 93.31 105 LEU A CA 1
ATOM 810 C C . LEU A 1 105 ? 0.269 -8.540 29.127 1.00 93.31 105 LEU A C 1
ATOM 812 O O . LEU A 1 105 ? -0.376 -7.542 29.438 1.00 93.31 105 LEU A O 1
ATOM 816 N N . ALA A 1 106 ? 0.660 -9.449 30.021 1.00 91.38 106 ALA A N 1
ATOM 817 C CA . ALA A 1 106 ? 0.243 -9.454 31.423 1.00 91.38 106 ALA A CA 1
ATOM 818 C C . ALA A 1 106 ? 0.668 -8.204 32.212 1.00 91.38 106 ALA A C 1
ATOM 820 O O . ALA A 1 106 ? 0.072 -7.904 33.243 1.00 91.38 106 ALA A O 1
ATOM 821 N N . GLY A 1 107 ? 1.687 -7.479 31.742 1.00 93.06 107 GLY A N 1
ATOM 822 C CA . GLY A 1 107 ? 2.101 -6.218 32.352 1.00 93.06 107 GLY A CA 1
ATOM 823 C C . GLY A 1 107 ? 1.175 -5.037 32.042 1.00 93.06 107 GLY A C 1
ATOM 824 O O . GLY A 1 107 ? 1.218 -4.041 32.758 1.00 93.06 107 GLY A O 1
ATOM 825 N N . LEU A 1 108 ? 0.319 -5.139 31.021 1.00 94.00 108 LEU A N 1
ATOM 826 C CA . LEU A 1 108 ? -0.587 -4.067 30.615 1.00 94.00 108 LEU A CA 1
ATOM 827 C C . LEU A 1 108 ? -1.956 -4.175 31.294 1.00 94.00 108 LEU A C 1
ATOM 829 O O . LEU A 1 108 ? -2.549 -5.256 31.404 1.00 94.00 108 LEU A O 1
ATOM 833 N N . THR A 1 109 ? -2.511 -3.030 31.692 1.00 92.94 109 THR A N 1
ATOM 834 C CA . THR A 1 109 ? -3.888 -2.966 32.205 1.00 92.94 109 THR A CA 1
ATOM 835 C C . THR A 1 109 ? -4.903 -3.321 31.110 1.00 92.94 109 THR A C 1
ATOM 837 O O . THR A 1 109 ? -4.592 -3.316 29.920 1.00 92.94 109 THR A O 1
ATOM 840 N N . ALA A 1 110 ? -6.149 -3.638 31.480 1.00 86.12 110 ALA A N 1
ATOM 841 C CA . ALA A 1 110 ? -7.194 -3.917 30.486 1.00 86.12 110 ALA A CA 1
ATOM 842 C C . ALA A 1 110 ? -7.428 -2.723 29.535 1.00 86.12 110 ALA A C 1
ATOM 844 O O . ALA A 1 110 ? -7.581 -2.919 28.332 1.00 86.12 110 ALA A O 1
ATOM 845 N N . GLY A 1 111 ? -7.380 -1.492 30.060 1.00 85.94 111 GLY A N 1
ATOM 846 C CA . GLY A 1 111 ? -7.512 -0.271 29.261 1.00 85.94 111 GLY A CA 1
ATOM 847 C C . GLY A 1 111 ? -6.346 -0.061 28.293 1.00 85.94 111 GLY A C 1
ATOM 848 O O . GLY A 1 111 ? -6.564 0.273 27.133 1.00 85.94 111 GLY A O 1
ATOM 849 N N . GLU A 1 112 ? -5.115 -0.331 28.731 1.00 93.12 112 GLU A N 1
ATOM 850 C CA . GLU A 1 112 ? -3.932 -0.272 27.862 1.00 93.12 112 GLU A CA 1
ATOM 851 C C . GLU A 1 112 ? -3.994 -1.313 26.752 1.00 93.12 112 GLU A C 1
ATOM 853 O O . GLU A 1 112 ? -3.757 -0.989 25.593 1.00 93.12 112 GLU A O 1
ATOM 858 N N . ARG A 1 113 ? -4.375 -2.552 27.079 1.00 92.44 113 ARG A N 1
ATOM 859 C CA . ARG A 1 113 ? -4.539 -3.613 26.079 1.00 92.44 113 ARG A CA 1
ATOM 860 C C . ARG A 1 113 ? -5.617 -3.264 25.060 1.00 92.44 113 ARG A C 1
ATOM 862 O O . ARG A 1 113 ? -5.408 -3.487 23.872 1.00 92.44 113 ARG A O 1
ATOM 869 N N . ALA A 1 114 ? -6.721 -2.657 25.494 1.00 86.12 114 ALA A N 1
ATOM 870 C CA . ALA A 1 114 ? -7.755 -2.162 24.591 1.00 86.12 114 ALA A CA 1
ATOM 871 C C . ALA A 1 114 ? -7.239 -1.043 23.665 1.00 86.12 114 ALA A C 1
ATOM 873 O O . ALA A 1 114 ? -7.504 -1.079 22.465 1.00 86.12 114 ALA A O 1
ATOM 874 N N . ALA A 1 115 ? -6.459 -0.089 24.188 1.00 86.19 115 ALA A N 1
ATOM 875 C CA . ALA A 1 115 ? -5.856 0.976 23.384 1.00 86.19 115 ALA A CA 1
ATOM 876 C C . ALA A 1 115 ? -4.854 0.425 22.352 1.00 86.19 115 ALA A C 1
ATOM 878 O O . ALA A 1 115 ? -4.913 0.785 21.176 1.00 86.19 115 ALA A O 1
ATOM 879 N N . VAL A 1 116 ? -3.982 -0.499 22.770 1.00 93.38 116 VAL A N 1
ATOM 880 C CA . VAL A 1 116 ? -3.020 -1.178 21.887 1.00 93.38 116 VAL A CA 1
ATOM 881 C C . VAL A 1 116 ? -3.742 -1.980 20.810 1.00 93.38 116 VAL A C 1
ATOM 883 O O . VAL A 1 116 ? -3.362 -1.906 19.645 1.00 93.38 116 VAL A O 1
ATOM 886 N N . ARG A 1 117 ? -4.808 -2.706 21.166 1.00 92.19 117 ARG A N 1
ATOM 887 C CA . ARG A 1 117 ? -5.632 -3.445 20.203 1.00 92.19 117 ARG A CA 1
ATOM 888 C C . ARG A 1 117 ? -6.227 -2.515 19.146 1.00 92.19 117 ARG A C 1
ATOM 890 O O . ARG A 1 117 ? -6.128 -2.824 17.964 1.00 92.19 117 ARG A O 1
ATOM 897 N N . GLY A 1 118 ? -6.803 -1.382 19.552 1.00 84.50 118 GLY A N 1
ATOM 898 C CA . GLY A 1 118 ? -7.364 -0.398 18.621 1.00 84.50 118 GLY A CA 1
ATOM 899 C C . GLY A 1 118 ? -6.329 0.095 17.606 1.00 84.50 118 GLY A C 1
ATOM 900 O O . GLY A 1 118 ? -6.577 0.048 16.404 1.00 84.50 118 GLY A O 1
ATOM 901 N N . ARG A 1 119 ? -5.129 0.459 18.077 1.00 87.31 119 ARG A N 1
ATOM 902 C CA . ARG A 1 119 ? -4.012 0.852 17.200 1.00 87.31 119 ARG A CA 1
ATOM 903 C C . ARG A 1 119 ? -3.526 -0.289 16.311 1.00 87.31 119 ARG A C 1
ATOM 905 O O . ARG A 1 119 ? -3.197 -0.069 15.151 1.00 87.31 119 ARG A O 1
ATOM 912 N N . LEU A 1 120 ? -3.514 -1.518 16.821 1.00 91.88 120 LEU A N 1
ATOM 913 C CA . LEU A 1 120 ? -3.123 -2.675 16.026 1.00 91.88 120 LEU A CA 1
ATOM 914 C C . LEU A 1 120 ? -4.120 -2.945 14.891 1.00 91.88 120 LEU A C 1
ATOM 916 O O . LEU A 1 120 ? -3.682 -3.233 13.782 1.00 91.88 120 LEU A O 1
ATOM 920 N N . ILE A 1 121 ? -5.430 -2.809 15.137 1.00 85.19 121 ILE A N 1
ATOM 921 C CA . ILE A 1 121 ? -6.468 -2.911 14.096 1.00 85.19 121 ILE A CA 1
ATOM 922 C C . ILE A 1 121 ? -6.242 -1.873 12.988 1.00 85.19 121 ILE A C 1
ATOM 924 O O . ILE A 1 121 ? -6.364 -2.211 11.811 1.00 85.19 121 ILE A O 1
ATOM 928 N N . GLU A 1 122 ? -5.873 -0.638 13.339 1.00 79.62 122 GLU A N 1
ATOM 929 C CA . GLU A 1 122 ? -5.524 0.405 12.362 1.00 79.62 122 GLU A CA 1
ATOM 930 C C . GLU A 1 122 ? -4.316 -0.003 11.503 1.00 79.62 122 GLU A C 1
ATOM 932 O O . GLU A 1 122 ? -4.370 0.103 10.277 1.00 79.62 122 GLU A O 1
ATOM 937 N N . GLU A 1 123 ? -3.257 -0.537 12.120 1.00 82.44 123 GLU A N 1
ATOM 938 C CA . GLU A 1 123 ? -2.062 -0.996 11.403 1.00 82.44 123 GLU A CA 1
ATOM 939 C C . GLU A 1 123 ? -2.374 -2.167 10.453 1.00 82.44 123 GLU A C 1
ATOM 941 O O . GLU A 1 123 ? -1.945 -2.148 9.296 1.00 82.44 123 GLU A O 1
ATOM 946 N N . VAL A 1 124 ? -3.152 -3.167 10.892 1.00 85.00 124 VAL A N 1
ATOM 947 C CA . VAL A 1 124 ? -3.466 -4.344 10.055 1.00 85.00 124 VAL A CA 1
ATOM 948 C C . VAL A 1 124 ? -4.519 -4.076 8.990 1.00 85.00 124 VAL A C 1
ATOM 950 O O . VAL A 1 124 ? -4.546 -4.788 7.988 1.00 85.00 124 VAL A O 1
ATOM 953 N N . ARG A 1 125 ? -5.352 -3.037 9.143 1.00 76.69 125 ARG A N 1
ATOM 954 C CA . ARG A 1 125 ? -6.322 -2.636 8.112 1.00 76.69 125 ARG A CA 1
ATOM 955 C C . ARG A 1 125 ? -5.631 -2.307 6.784 1.00 76.69 125 ARG A C 1
ATOM 957 O O . ARG A 1 125 ? -6.188 -2.596 5.729 1.00 76.69 125 ARG A O 1
ATOM 964 N N . SER A 1 126 ? -4.406 -1.774 6.823 1.00 69.44 126 SER A N 1
ATOM 965 C CA . SER A 1 126 ? -3.594 -1.521 5.619 1.00 69.44 126 SER A CA 1
ATOM 966 C C . SER A 1 126 ? -3.198 -2.799 4.862 1.00 69.44 126 SER A C 1
ATOM 968 O O . SER A 1 126 ? -2.966 -2.757 3.657 1.00 69.44 126 SER A O 1
ATOM 970 N N . GLY A 1 127 ? -3.173 -3.945 5.550 1.00 67.56 127 GLY A N 1
ATOM 971 C CA . GLY A 1 127 ? -2.913 -5.272 4.990 1.00 67.56 127 GLY A CA 1
ATOM 972 C C . GLY A 1 127 ? -4.170 -6.021 4.535 1.00 67.56 127 GLY A C 1
ATOM 973 O O . GLY A 1 127 ? -4.119 -7.240 4.376 1.00 67.56 127 GLY A O 1
ATOM 974 N N . ARG A 1 128 ? -5.305 -5.328 4.358 1.00 81.25 128 ARG A N 1
ATOM 975 C CA . ARG A 1 128 ? -6.560 -5.908 3.856 1.00 81.25 128 ARG A CA 1
ATOM 976 C C . ARG A 1 128 ? -6.330 -6.702 2.569 1.00 81.25 128 ARG A C 1
ATOM 978 O O . ARG A 1 128 ? -5.793 -6.186 1.594 1.00 81.25 128 ARG A O 1
ATOM 985 N N . GLN A 1 129 ? -6.823 -7.938 2.546 1.00 79.69 129 GLN A N 1
ATOM 986 C CA . GLN A 1 129 ? -6.725 -8.833 1.397 1.00 79.69 129 GLN A CA 1
ATOM 987 C C . GLN A 1 129 ? -7.762 -8.493 0.321 1.00 79.69 129 GLN A C 1
ATOM 989 O O . GLN A 1 129 ? -7.448 -8.500 -0.869 1.00 79.69 129 GLN A O 1
ATOM 994 N N . TRP A 1 130 ? -9.011 -8.228 0.720 1.00 72.81 130 TRP A N 1
ATOM 995 C CA . TRP A 1 130 ? -10.098 -7.858 -0.192 1.00 72.81 130 TRP A CA 1
ATOM 996 C C . TRP A 1 130 ? -11.323 -7.311 0.555 1.00 72.81 130 TRP A C 1
ATOM 998 O O . TRP A 1 130 ? -11.488 -7.536 1.752 1.00 72.81 130 TRP A O 1
ATOM 1008 N N . HIS A 1 131 ? -12.190 -6.600 -0.168 1.00 76.38 131 HIS A N 1
ATOM 1009 C CA . HIS A 1 131 ? -13.494 -6.157 0.326 1.00 76.38 131 HIS A CA 1
ATOM 1010 C C . HIS A 1 131 ? -14.568 -7.214 0.082 1.00 76.38 131 HIS A C 1
ATOM 1012 O O . HIS A 1 131 ? -14.586 -7.878 -0.960 1.00 76.38 131 HIS A O 1
ATOM 1018 N N . GLY A 1 132 ? -15.473 -7.362 1.043 1.00 77.62 132 GLY A N 1
ATOM 1019 C CA . GLY A 1 132 ? -16.578 -8.301 0.975 1.00 77.62 132 GLY A CA 1
ATOM 1020 C C . GLY A 1 132 ? -17.915 -7.687 1.363 1.00 77.62 132 GLY A C 1
ATOM 1021 O O . GLY A 1 132 ? -17.987 -6.637 2.001 1.00 77.62 132 GLY A O 1
ATOM 1022 N N . LEU A 1 133 ? -18.980 -8.386 0.987 1.00 73.88 133 LEU A N 1
ATOM 1023 C CA . LEU A 1 133 ? -20.350 -8.128 1.416 1.00 73.88 133 LEU A CA 1
ATOM 1024 C C . LEU A 1 133 ? -20.938 -9.387 2.042 1.00 73.88 133 LEU A C 1
ATOM 1026 O O . LEU A 1 133 ? -20.778 -10.493 1.520 1.00 73.88 133 LEU A O 1
ATOM 1030 N N . VAL A 1 134 ? -21.669 -9.217 3.139 1.00 77.38 134 VAL A N 1
ATOM 1031 C CA . VAL A 1 134 ? -22.397 -10.314 3.779 1.00 77.38 134 VAL A CA 1
ATOM 1032 C C . VAL A 1 134 ? -23.535 -10.806 2.880 1.00 77.38 134 VAL A C 1
ATOM 1034 O O . VAL A 1 134 ? -24.501 -10.094 2.612 1.00 77.38 134 VAL A O 1
ATOM 1037 N N . ASN A 1 135 ? -23.482 -12.073 2.486 1.00 83.81 135 ASN A N 1
ATOM 1038 C CA . ASN A 1 135 ? -24.507 -12.774 1.719 1.00 83.81 135 ASN A CA 1
ATOM 1039 C C . ASN A 1 135 ? -25.225 -13.824 2.576 1.00 83.81 135 ASN A C 1
ATOM 1041 O O . ASN A 1 135 ? -25.097 -15.035 2.381 1.00 83.81 135 ASN A O 1
ATOM 1045 N N . ALA A 1 136 ? -25.958 -13.326 3.569 1.00 81.44 136 ALA A N 1
ATOM 1046 C CA . ALA A 1 136 ? -26.805 -14.110 4.454 1.00 81.44 136 ALA A CA 1
ATOM 1047 C C . ALA A 1 136 ? -28.075 -13.300 4.778 1.00 81.44 136 ALA A C 1
ATOM 1049 O O . ALA A 1 136 ? -27.995 -12.384 5.598 1.00 81.44 136 ALA A O 1
ATOM 1050 N N . PRO A 1 137 ? -29.231 -13.606 4.154 1.00 75.50 137 PRO A N 1
ATOM 1051 C CA . PRO A 1 137 ? -30.484 -12.876 4.379 1.00 75.50 137 PRO A CA 1
ATOM 1052 C C . PRO A 1 137 ? -30.927 -12.822 5.848 1.00 75.50 137 PRO A C 1
ATOM 1054 O O . PRO A 1 137 ? -31.464 -11.810 6.287 1.00 75.50 137 PRO A O 1
ATOM 1057 N N . ASP A 1 138 ? -30.639 -13.875 6.617 1.00 85.88 138 ASP A N 1
ATOM 1058 C CA . ASP A 1 138 ? -30.962 -13.974 8.049 1.00 85.88 138 ASP A CA 1
ATOM 1059 C C . ASP A 1 138 ? -29.859 -13.398 8.966 1.00 85.88 138 ASP A C 1
ATOM 1061 O O . ASP A 1 138 ? -29.951 -13.474 10.192 1.00 85.88 138 ASP A O 1
ATOM 1065 N N . GLY A 1 139 ? -28.813 -12.814 8.375 1.00 85.44 139 GLY A N 1
ATOM 1066 C CA . GLY A 1 139 ? -27.636 -12.293 9.061 1.00 85.44 139 GLY A CA 1
ATOM 1067 C C . GLY A 1 139 ? -26.491 -13.302 9.198 1.00 85.44 139 GLY A C 1
ATOM 1068 O O . GLY A 1 139 ? -26.669 -14.518 9.113 1.00 85.44 139 GLY A O 1
ATOM 1069 N N . LEU A 1 140 ? -25.280 -12.781 9.401 1.00 93.38 140 LEU A N 1
ATOM 1070 C CA . LEU A 1 140 ? -24.043 -13.549 9.535 1.00 93.38 140 LEU A CA 1
ATOM 1071 C C . LEU A 1 140 ? -23.390 -13.284 10.890 1.00 93.38 140 LEU A C 1
ATOM 1073 O O . LEU A 1 140 ? -23.034 -12.156 11.213 1.00 93.38 140 LEU A O 1
ATOM 1077 N N . ASN A 1 141 ? -23.198 -14.332 11.685 1.00 97.12 141 ASN A N 1
ATOM 1078 C CA . ASN A 1 141 ? -22.560 -14.208 12.994 1.00 97.12 141 ASN A CA 1
ATOM 1079 C C . ASN A 1 141 ? -21.057 -13.927 12.858 1.00 97.12 141 ASN A C 1
ATOM 1081 O O . ASN A 1 141 ? -20.327 -14.754 12.310 1.00 97.12 141 ASN A O 1
ATOM 1085 N N . LEU A 1 142 ? -20.611 -12.809 13.434 1.00 95.25 142 LEU A N 1
ATOM 1086 C CA . LEU A 1 142 ? -19.215 -12.490 13.718 1.00 95.25 142 LEU A CA 1
ATOM 1087 C C . LEU A 1 142 ? -18.828 -13.128 15.055 1.00 95.25 142 LEU A C 1
ATOM 1089 O O . LEU A 1 142 ? -19.536 -12.965 16.050 1.00 95.25 142 LEU A O 1
ATOM 1093 N N . ARG A 1 143 ? -17.736 -13.890 15.089 1.00 96.00 143 ARG A N 1
ATOM 1094 C CA . ARG A 1 143 ? -17.375 -14.751 16.225 1.00 96.00 143 ARG A CA 1
ATOM 1095 C C . ARG A 1 143 ? -15.969 -14.498 16.745 1.00 96.00 143 ARG A C 1
ATOM 1097 O O . ARG A 1 143 ? -15.102 -14.011 16.027 1.00 96.00 143 ARG A O 1
ATOM 1104 N N . THR A 1 144 ? -15.730 -14.900 17.990 1.00 93.12 144 THR A N 1
ATOM 1105 C CA . THR A 1 144 ? -14.425 -14.753 18.656 1.00 93.12 144 THR A CA 1
ATOM 1106 C C . THR A 1 144 ? -13.336 -15.686 18.116 1.00 93.12 144 THR A C 1
ATOM 1108 O O . THR A 1 144 ? -12.150 -15.411 18.290 1.00 93.12 144 THR A O 1
ATOM 1111 N N . ALA A 1 145 ? -13.715 -16.785 17.460 1.00 92.88 145 ALA A N 1
ATOM 1112 C CA . ALA A 1 145 ? -12.806 -17.766 16.872 1.00 92.88 145 ALA A CA 1
ATOM 1113 C C . ALA A 1 145 ? -13.482 -18.512 15.703 1.00 92.88 145 ALA A C 1
ATOM 1115 O O . ALA A 1 145 ? -14.712 -18.465 15.588 1.00 92.88 145 ALA A O 1
ATOM 1116 N N . PRO A 1 146 ? -12.708 -19.225 14.863 1.00 93.75 146 PRO A N 1
ATOM 1117 C CA . PRO A 1 146 ? -13.251 -20.169 13.892 1.00 93.75 146 PRO A CA 1
ATOM 1118 C C . PRO A 1 146 ? -14.046 -21.286 14.586 1.00 93.75 146 PRO A C 1
ATOM 1120 O O . PRO A 1 146 ? -13.479 -22.085 15.332 1.00 93.75 146 PRO A O 1
ATOM 1123 N N . GLY A 1 147 ? -15.351 -21.363 14.333 1.00 92.31 147 GLY A N 1
ATOM 1124 C CA . GLY A 1 147 ? -16.208 -22.437 14.838 1.00 92.31 147 GLY A CA 1
ATOM 1125 C C . GLY A 1 147 ? -17.663 -22.019 15.047 1.00 92.31 147 GLY A C 1
ATOM 1126 O O . GLY A 1 147 ? -17.966 -20.902 15.461 1.00 92.31 147 GLY A O 1
ATOM 1127 N N . THR A 1 148 ? -18.602 -22.935 14.803 1.00 91.00 148 THR A N 1
ATOM 1128 C CA . THR A 1 148 ? -20.036 -22.697 15.060 1.00 91.00 148 THR A CA 1
ATOM 1129 C C . THR A 1 148 ? -20.372 -22.619 16.549 1.00 91.00 148 THR A C 1
ATOM 1131 O O . THR A 1 148 ? -21.374 -22.000 16.913 1.00 91.00 148 THR A O 1
ATOM 1134 N N . ASP A 1 149 ? -19.508 -23.183 17.395 1.00 93.06 149 ASP A N 1
ATOM 1135 C CA . ASP A 1 149 ? -19.638 -23.189 18.856 1.00 93.06 149 ASP A CA 1
ATOM 1136 C C . ASP A 1 149 ? -18.897 -22.013 19.517 1.00 93.06 149 ASP A C 1
ATOM 1138 O O . ASP A 1 149 ? -19.007 -21.800 20.724 1.00 93.06 149 ASP A O 1
ATOM 1142 N N . SER A 1 150 ? -18.142 -21.227 18.739 1.00 92.56 150 SER A N 1
ATOM 1143 C CA . SER A 1 150 ? -17.433 -20.044 19.229 1.00 92.56 150 SER A CA 1
ATOM 1144 C C . SER A 1 150 ? -18.408 -18.924 19.576 1.00 92.56 150 SER A C 1
ATOM 1146 O O . SER A 1 150 ? -19.416 -18.732 18.895 1.00 92.56 150 SER A O 1
ATOM 1148 N N . THR A 1 151 ? -18.097 -18.149 20.613 1.00 93.50 151 THR A N 1
ATOM 1149 C CA . THR A 1 151 ? -18.946 -17.047 21.079 1.00 93.50 151 THR A CA 1
ATOM 1150 C C . THR A 1 151 ? -19.253 -16.064 19.949 1.00 93.50 151 THR A C 1
ATOM 1152 O O . THR A 1 151 ? -18.349 -15.620 19.239 1.00 93.50 151 THR A O 1
ATOM 1155 N N . VAL A 1 152 ? -20.533 -15.725 19.789 1.00 94.31 152 VAL A N 1
ATOM 1156 C CA . VAL A 1 152 ? -20.983 -14.683 18.858 1.00 94.31 152 VAL A CA 1
ATOM 1157 C C . VAL A 1 152 ? -20.714 -13.317 19.487 1.00 94.31 152 VAL A C 1
ATOM 1159 O O . VAL A 1 152 ? -21.135 -13.070 20.615 1.00 94.31 152 VAL A O 1
ATOM 1162 N N . ILE A 1 153 ? -20.004 -12.464 18.752 1.00 90.69 153 ILE A N 1
ATOM 1163 C CA . ILE A 1 153 ? -19.731 -11.062 19.089 1.00 90.69 153 ILE A CA 1
ATOM 1164 C C . ILE A 1 153 ? -20.955 -10.226 18.715 1.00 90.69 153 ILE A C 1
ATOM 1166 O O . ILE A 1 153 ? -21.561 -9.568 19.554 1.00 90.69 153 ILE A O 1
ATOM 1170 N N . VAL A 1 154 ? -21.349 -10.317 17.443 1.00 90.94 154 VAL A N 1
ATOM 1171 C CA . VAL A 1 154 ? -22.493 -9.619 16.851 1.00 90.94 154 VAL A CA 1
ATOM 1172 C C . VAL A 1 154 ? -22.994 -10.402 15.633 1.00 90.94 154 VAL A C 1
ATOM 1174 O O . VAL A 1 154 ? -22.255 -11.191 15.044 1.00 90.94 154 VAL A O 1
ATOM 1177 N N . THR A 1 155 ? -24.250 -10.200 15.243 1.00 92.25 155 THR A N 1
ATOM 1178 C CA . THR A 1 155 ? -24.795 -10.712 13.978 1.00 92.25 155 THR A CA 1
ATOM 1179 C C . THR A 1 155 ? -24.833 -9.567 12.969 1.00 92.25 155 THR A C 1
ATOM 1181 O O . THR A 1 155 ? -25.562 -8.596 13.159 1.00 92.25 155 THR A O 1
ATOM 1184 N N . LEU A 1 156 ? -24.036 -9.675 11.908 1.00 86.38 156 LEU A N 1
ATOM 1185 C CA . LEU A 1 156 ? -23.970 -8.716 10.808 1.00 86.38 156 LEU A CA 1
ATOM 1186 C C . LEU A 1 156 ? -25.207 -8.859 9.914 1.00 86.38 156 LEU A C 1
ATOM 1188 O O . LEU A 1 156 ? -25.597 -9.977 9.575 1.00 86.38 156 LEU A O 1
ATOM 1192 N N . ALA A 1 157 ? -25.816 -7.746 9.507 1.00 83.00 157 ALA A N 1
ATOM 1193 C CA . ALA A 1 157 ? -26.959 -7.769 8.596 1.00 83.00 157 ALA A CA 1
ATOM 1194 C C . ALA A 1 157 ? -26.543 -8.209 7.179 1.00 83.00 157 ALA A C 1
ATOM 1196 O O . ALA A 1 157 ? -25.376 -8.077 6.795 1.00 83.00 157 ALA A O 1
ATOM 1197 N N . HIS A 1 158 ? -27.500 -8.687 6.380 1.00 72.44 158 HIS A N 1
ATOM 1198 C CA . HIS A 1 158 ? -27.284 -8.887 4.946 1.00 72.44 158 HIS A CA 1
ATOM 1199 C C . HIS A 1 158 ? -26.769 -7.597 4.290 1.00 72.44 158 HIS A C 1
ATOM 1201 O O . HIS A 1 158 ? -27.169 -6.506 4.688 1.00 72.44 158 HIS A O 1
ATOM 1207 N N . GLU A 1 159 ? -25.859 -7.731 3.324 1.00 70.88 159 GLU A N 1
ATOM 1208 C CA . GLU A 1 159 ? -25.208 -6.627 2.607 1.00 70.88 159 GLU A CA 1
ATOM 1209 C C . GLU A 1 159 ? -24.330 -5.721 3.486 1.00 70.88 159 GLU A C 1
ATOM 1211 O O . GLU A 1 159 ? -23.879 -4.670 3.039 1.00 70.88 159 GLU A O 1
ATOM 1216 N N . THR A 1 160 ? -24.012 -6.136 4.719 1.00 73.50 160 THR A N 1
ATOM 1217 C CA . THR A 1 160 ? -22.989 -5.445 5.514 1.00 73.50 160 THR A CA 1
ATOM 1218 C C . THR A 1 160 ? -21.642 -5.533 4.796 1.00 73.50 160 THR A C 1
ATOM 1220 O O . THR A 1 160 ? -21.167 -6.633 4.498 1.00 73.50 160 THR A O 1
ATOM 1223 N N . SER A 1 161 ? -21.024 -4.381 4.536 1.00 71.25 161 SER A N 1
ATOM 1224 C CA . SER A 1 161 ? -19.664 -4.291 4.002 1.00 71.25 161 SER A CA 1
ATOM 1225 C C . SER A 1 161 ? -18.634 -4.665 5.058 1.00 71.25 161 SER A C 1
ATOM 1227 O O . SER A 1 161 ? -18.739 -4.254 6.216 1.00 71.25 161 SER A O 1
ATOM 1229 N N . LEU A 1 162 ? -17.619 -5.415 4.643 1.00 82.31 162 LEU A N 1
ATOM 1230 C CA . LEU A 1 162 ? -16.517 -5.827 5.500 1.00 82.31 162 LEU A CA 1
ATOM 1231 C C . LEU A 1 162 ? -15.190 -5.869 4.740 1.00 82.31 162 LEU A C 1
ATOM 1233 O O . LEU A 1 162 ? -15.149 -6.033 3.520 1.00 82.31 162 LEU A O 1
ATOM 1237 N N . ASP A 1 163 ? -14.104 -5.752 5.491 1.00 84.81 163 ASP A N 1
ATOM 1238 C CA . ASP A 1 163 ? -12.736 -5.901 5.013 1.00 84.81 163 ASP A CA 1
ATOM 1239 C C . ASP A 1 163 ? -12.205 -7.253 5.473 1.00 84.81 163 ASP A C 1
ATOM 1241 O O . ASP A 1 163 ? -12.197 -7.544 6.668 1.00 84.81 163 ASP A O 1
ATOM 1245 N N . VAL A 1 164 ? -11.748 -8.089 4.544 1.00 89.12 164 VAL A N 1
ATOM 1246 C CA . VAL A 1 164 ? -11.130 -9.374 4.877 1.00 89.12 164 VAL A CA 1
ATOM 1247 C C . VAL A 1 164 ? -9.644 -9.175 5.097 1.00 89.12 164 VAL A C 1
ATOM 1249 O O . VAL A 1 164 ? -8.928 -8.731 4.200 1.00 89.12 164 VAL A O 1
ATOM 1252 N N . LEU A 1 165 ? -9.185 -9.503 6.302 1.00 90.25 165 LEU A N 1
ATOM 1253 C CA . LEU A 1 165 ? -7.796 -9.331 6.725 1.00 90.25 165 LEU A CA 1
ATOM 1254 C C . LEU A 1 165 ? -7.029 -10.663 6.737 1.00 90.25 165 LEU A C 1
ATOM 1256 O O . LEU A 1 165 ? -5.812 -10.672 6.578 1.00 90.25 165 LEU A O 1
ATOM 1260 N N . LEU A 1 166 ? -7.730 -11.791 6.896 1.00 93.06 166 LEU A N 1
ATOM 1261 C CA . LEU A 1 166 ? -7.153 -13.130 6.765 1.00 93.06 166 LEU A CA 1
ATOM 1262 C C . LEU A 1 166 ? -8.182 -14.124 6.229 1.00 93.06 166 LEU A C 1
ATOM 1264 O O . LEU A 1 166 ? -9.250 -14.294 6.817 1.00 93.06 166 LEU A O 1
ATOM 1268 N N . ASP A 1 167 ? -7.797 -14.850 5.187 1.00 89.81 167 ASP A N 1
ATOM 1269 C CA . ASP A 1 167 ? -8.411 -16.114 4.793 1.00 89.81 167 ASP A CA 1
ATOM 1270 C C . ASP A 1 167 ? -7.802 -17.278 5.598 1.00 89.81 167 ASP A C 1
ATOM 1272 O O . ASP A 1 167 ? -6.597 -17.540 5.531 1.00 89.81 167 ASP A O 1
ATOM 1276 N N . ALA A 1 168 ? -8.634 -17.952 6.396 1.00 90.06 168 ALA A N 1
ATOM 1277 C CA . ALA A 1 168 ? -8.284 -19.132 7.184 1.00 90.06 168 ALA A CA 1
ATOM 1278 C C . ALA A 1 168 ? -9.075 -20.376 6.722 1.00 90.06 168 ALA A C 1
ATOM 1280 O O . ALA A 1 168 ? -9.430 -21.237 7.534 1.00 90.06 168 ALA A O 1
ATOM 1281 N N . GLY A 1 169 ? -9.365 -20.472 5.420 1.00 89.50 169 GLY A N 1
ATOM 1282 C CA . GLY A 1 169 ? -10.125 -21.555 4.804 1.00 89.50 169 GLY A CA 1
ATOM 1283 C C . GLY A 1 169 ? -11.628 -21.316 4.915 1.00 89.50 169 GLY A C 1
ATOM 1284 O O . GLY A 1 169 ? -12.174 -20.394 4.322 1.00 89.50 169 GLY A O 1
ATOM 1285 N N . ASP A 1 170 ? -12.317 -22.135 5.708 1.00 93.00 170 ASP A N 1
ATOM 1286 C CA . ASP A 1 170 ? -13.770 -22.005 5.905 1.00 93.00 170 ASP A CA 1
ATOM 1287 C C . ASP A 1 170 ? -14.166 -20.741 6.692 1.00 93.00 170 ASP A C 1
ATOM 1289 O O . ASP A 1 170 ? -15.345 -20.391 6.786 1.00 93.00 170 ASP A O 1
ATOM 1293 N N . TRP A 1 171 ? -13.184 -20.056 7.276 1.00 96.94 171 TRP A N 1
ATOM 1294 C CA . TRP A 1 171 ? -13.374 -18.886 8.118 1.00 96.94 171 TRP A CA 1
ATOM 1295 C C . TRP A 1 171 ? -12.536 -17.720 7.622 1.00 96.94 171 TRP A C 1
ATOM 1297 O O . TRP A 1 171 ? -11.378 -17.882 7.247 1.00 96.94 171 TRP A O 1
ATOM 1307 N N . LEU A 1 172 ? -13.116 -16.530 7.692 1.00 95.94 172 LEU A N 1
ATOM 1308 C CA . LEU A 1 172 ? -12.455 -15.273 7.377 1.00 95.94 172 LEU A CA 1
ATOM 1309 C C . LEU A 1 172 ? -12.344 -14.457 8.651 1.00 95.94 172 LEU A C 1
ATOM 1311 O O . LEU A 1 172 ? -13.343 -14.304 9.353 1.00 95.94 172 LEU A O 1
ATOM 1315 N N . TYR A 1 173 ? -11.165 -13.910 8.928 1.00 96.69 173 TYR A N 1
ATOM 1316 C CA . TYR A 1 173 ? -11.041 -12.836 9.904 1.00 96.69 173 TYR A CA 1
ATOM 1317 C C . TYR A 1 173 ? -11.278 -11.502 9.199 1.00 96.69 173 TYR A C 1
ATOM 1319 O O . TYR A 1 173 ? -10.606 -11.177 8.212 1.00 96.69 173 TYR A O 1
ATOM 1327 N N . VAL A 1 174 ? -12.260 -10.754 9.689 1.00 94.38 174 VAL A N 1
ATOM 1328 C CA . VAL A 1 174 ? -12.810 -9.580 9.016 1.00 94.38 174 VAL A CA 1
ATOM 1329 C C . VAL A 1 174 ? -12.928 -8.396 9.958 1.00 94.38 174 VAL A C 1
ATOM 1331 O O . VAL A 1 174 ? -13.007 -8.560 11.174 1.00 94.38 174 VAL A O 1
ATOM 1334 N N . LEU A 1 175 ? -13.003 -7.213 9.365 1.00 88.00 175 LEU A N 1
ATOM 1335 C CA . LEU A 1 175 ? -13.346 -5.961 10.017 1.00 88.00 175 LEU A CA 1
ATOM 1336 C C . LEU A 1 175 ? -14.636 -5.420 9.389 1.00 88.00 175 LEU A C 1
ATOM 1338 O O . LEU A 1 175 ? -14.670 -5.109 8.201 1.00 88.00 175 LEU A O 1
ATOM 1342 N N . ALA A 1 176 ? -15.703 -5.330 10.178 1.00 81.88 176 ALA A N 1
ATOM 1343 C CA . ALA A 1 176 ? -17.029 -4.875 9.777 1.00 81.88 176 ALA A CA 1
ATOM 1344 C C . ALA A 1 176 ? -17.409 -3.636 10.604 1.00 81.88 176 ALA A C 1
ATOM 1346 O O . ALA A 1 176 ? -17.940 -3.728 11.710 1.00 81.88 176 ALA A O 1
ATOM 1347 N N . GLY A 1 177 ? -17.099 -2.449 10.076 1.00 76.12 177 GLY A N 1
ATOM 1348 C CA . GLY A 1 177 ? -17.265 -1.198 10.818 1.00 76.12 177 GLY A CA 1
ATOM 1349 C C . GLY A 1 177 ? -16.313 -1.127 12.026 1.00 76.12 177 GLY A C 1
ATOM 1350 O O . GLY A 1 177 ? -15.096 -1.160 11.817 1.00 76.12 177 GLY A O 1
ATOM 1351 N N . PRO A 1 178 ? -16.823 -0.971 13.266 1.00 76.81 178 PRO A N 1
ATOM 1352 C CA . PRO A 1 178 ? -15.998 -0.971 14.474 1.00 76.81 178 PRO A CA 1
ATOM 1353 C C . PRO A 1 178 ? -15.674 -2.383 14.991 1.00 76.81 178 PRO A C 1
ATOM 1355 O O . PRO A 1 178 ? -14.802 -2.513 15.848 1.00 76.81 178 PRO A O 1
ATOM 1358 N N . ASP A 1 179 ? -16.378 -3.411 14.508 1.00 84.69 179 ASP A N 1
ATOM 1359 C CA . ASP A 1 179 ? -16.288 -4.774 15.022 1.00 84.69 179 ASP A CA 1
ATOM 1360 C C . ASP A 1 179 ? -15.362 -5.625 14.152 1.00 84.69 179 ASP A C 1
ATOM 1362 O O . ASP A 1 179 ? -15.370 -5.529 12.925 1.00 84.69 179 ASP A O 1
ATOM 1366 N N . ASP A 1 180 ? -14.593 -6.508 14.777 1.00 92.12 180 ASP A N 1
ATOM 1367 C CA . ASP A 1 180 ? -13.729 -7.459 14.088 1.00 92.12 180 ASP A CA 1
ATOM 1368 C C . ASP A 1 180 ? -13.899 -8.873 14.655 1.00 92.12 180 ASP A C 1
ATOM 1370 O O . ASP A 1 180 ? -14.284 -9.070 15.811 1.00 92.12 180 ASP A O 1
ATOM 1374 N N . GLY A 1 181 ? -13.635 -9.877 13.824 1.00 94.88 181 GLY A N 1
ATOM 1375 C CA . GLY A 1 181 ? -13.753 -11.271 14.225 1.00 94.88 181 GLY A CA 1
ATOM 1376 C C . GLY A 1 181 ? -13.894 -12.232 13.063 1.00 94.88 181 GLY A C 1
ATOM 1377 O O . GLY A 1 181 ? -13.582 -11.904 11.923 1.00 94.88 181 GLY A O 1
ATOM 1378 N N . TYR A 1 182 ? -14.344 -13.446 13.363 1.00 97.38 182 TYR A N 1
ATOM 1379 C CA . TYR A 1 182 ? -14.430 -14.527 12.391 1.00 97.38 182 TYR A CA 1
ATOM 1380 C C . TYR A 1 182 ? -15.844 -14.696 11.844 1.00 97.38 182 TYR A C 1
ATOM 1382 O O . TYR A 1 182 ? -16.799 -14.830 12.610 1.00 97.38 182 TYR A O 1
ATOM 1390 N N . VAL A 1 183 ? -15.968 -14.761 10.522 1.00 97.19 183 VAL A N 1
ATOM 1391 C CA . VAL A 1 183 ? -17.204 -15.119 9.813 1.00 97.19 183 VAL A CA 1
ATOM 1392 C C . VAL A 1 183 ? -16.976 -16.345 8.934 1.00 97.19 183 VAL A C 1
ATOM 1394 O O . VAL A 1 183 ? -15.851 -16.626 8.527 1.00 97.19 183 VAL A O 1
ATOM 1397 N N . PHE A 1 184 ? -18.040 -17.086 8.633 1.00 94.81 184 PHE A N 1
ATOM 1398 C CA . PHE A 1 184 ? -17.953 -18.239 7.737 1.00 94.81 184 PHE A CA 1
ATOM 1399 C C . PHE A 1 184 ? -17.835 -17.774 6.279 1.00 94.81 184 PHE A C 1
ATOM 1401 O O . PHE A 1 184 ? -18.683 -17.015 5.800 1.00 94.81 184 PHE A O 1
ATOM 1408 N N . ALA A 1 185 ? -16.800 -18.235 5.575 1.00 87.88 185 ALA A N 1
ATOM 1409 C CA . ALA A 1 185 ? -16.404 -17.715 4.265 1.00 87.88 185 ALA A CA 1
ATOM 1410 C C . ALA A 1 185 ? -17.511 -17.837 3.207 1.00 87.88 185 ALA A C 1
ATOM 1412 O O . ALA A 1 185 ? -17.705 -16.928 2.403 1.00 87.88 185 ALA A O 1
ATOM 1413 N N . ALA A 1 186 ? -18.300 -18.917 3.247 1.00 80.38 186 ALA A N 1
ATOM 1414 C CA . ALA A 1 186 ? -19.366 -19.170 2.272 1.00 80.38 186 ALA A CA 1
ATOM 1415 C C . ALA A 1 186 ? -20.492 -18.116 2.281 1.00 80.38 186 ALA A C 1
ATOM 1417 O O . ALA A 1 186 ? -21.272 -18.042 1.333 1.00 80.38 186 ALA A O 1
ATOM 1418 N N . HIS A 1 187 ? -20.581 -17.304 3.339 1.00 85.06 187 HIS A N 1
ATOM 1419 C CA . HIS A 1 187 ? -21.559 -16.224 3.475 1.00 85.06 187 HIS A CA 1
ATOM 1420 C C . HIS A 1 187 ? -20.973 -14.841 3.191 1.00 85.06 187 HIS A C 1
ATOM 1422 O O . HIS A 1 187 ? -21.611 -13.835 3.493 1.00 85.06 187 HIS A O 1
ATOM 1428 N N . VAL A 1 188 ? -19.776 -14.765 2.613 1.00 80.94 188 VAL A N 1
ATOM 1429 C CA . VAL A 1 188 ? -19.161 -13.506 2.204 1.00 80.94 188 VAL A CA 1
ATOM 1430 C C . VAL A 1 188 ? -18.952 -13.535 0.700 1.00 80.94 188 VAL A C 1
ATOM 1432 O O . VAL A 1 188 ? -18.236 -14.378 0.164 1.00 80.94 188 VAL A O 1
ATOM 1435 N N . LEU A 1 189 ? -19.576 -12.592 0.003 1.00 68.38 189 LEU A N 1
ATOM 1436 C CA . LEU A 1 189 ? -19.276 -12.349 -1.398 1.00 68.38 189 LEU A CA 1
ATOM 1437 C C . LEU A 1 189 ? -18.069 -11.436 -1.475 1.00 68.38 189 LEU A C 1
ATOM 1439 O O . LEU A 1 189 ? -18.076 -10.345 -0.910 1.00 68.38 189 LEU A O 1
ATOM 1443 N N . ARG A 1 190 ? -17.050 -11.864 -2.215 1.00 73.38 190 ARG A N 1
ATOM 1444 C CA . ARG A 1 190 ? -15.959 -10.977 -2.598 1.00 73.38 190 ARG A CA 1
ATOM 1445 C C . ARG A 1 190 ? -16.529 -9.890 -3.500 1.00 73.38 190 ARG A C 1
ATOM 1447 O O . ARG A 1 190 ? -17.010 -10.191 -4.594 1.00 73.38 190 ARG A O 1
ATOM 1454 N N . THR A 1 191 ? -16.462 -8.637 -3.063 1.00 53.31 191 THR A N 1
ATOM 1455 C CA . THR A 1 191 ? -16.718 -7.525 -3.964 1.00 53.31 191 THR A CA 1
ATOM 1456 C C . THR A 1 191 ? -15.484 -7.368 -4.828 1.00 53.31 191 THR A C 1
ATOM 1458 O O . THR A 1 191 ? -14.436 -6.867 -4.429 1.00 53.31 191 THR A O 1
ATOM 1461 N N . VAL A 1 192 ? -15.598 -7.847 -6.061 1.00 42.19 192 VAL A N 1
ATOM 1462 C CA . VAL A 1 192 ? -14.807 -7.251 -7.126 1.00 42.19 192 VAL A CA 1
ATOM 1463 C C . VAL A 1 192 ? -15.353 -5.840 -7.215 1.00 42.19 192 VAL A C 1
ATOM 1465 O O . VAL A 1 192 ? -16.565 -5.683 -7.376 1.00 42.19 192 VAL A O 1
ATOM 1468 N N . ALA A 1 193 ? -14.511 -4.826 -7.035 1.00 39.00 193 ALA A N 1
ATOM 1469 C CA . ALA A 1 193 ? -14.893 -3.493 -7.452 1.00 39.00 193 ALA A CA 1
ATOM 1470 C C . ALA A 1 193 ? -15.280 -3.624 -8.928 1.00 39.00 193 ALA A C 1
ATOM 1472 O O . ALA A 1 193 ? -14.425 -3.740 -9.804 1.00 39.00 193 ALA A O 1
ATOM 1473 N N . VAL A 1 194 ? -16.583 -3.696 -9.203 1.00 28.09 194 VAL A N 1
ATOM 1474 C CA . VAL A 1 194 ? -17.081 -3.220 -10.475 1.00 28.09 194 VAL A CA 1
ATOM 1475 C C . VAL A 1 194 ? -16.653 -1.777 -10.415 1.00 28.09 194 VAL A C 1
ATOM 1477 O O . VAL A 1 194 ? -17.134 -1.035 -9.558 1.00 28.09 194 VAL A O 1
ATOM 1480 N N . SER A 1 195 ? -15.665 -1.423 -11.228 1.00 31.89 195 SER A N 1
ATOM 1481 C CA . SER A 1 195 ? -15.428 -0.042 -11.574 1.00 31.89 195 SER A CA 1
ATOM 1482 C C . SER A 1 195 ? -16.768 0.460 -12.091 1.00 31.89 195 SER A C 1
ATOM 1484 O O . SER A 1 195 ? -17.101 0.313 -13.263 1.00 31.89 195 SER A O 1
ATOM 1486 N N . THR A 1 196 ? -17.596 0.998 -11.200 1.00 27.27 196 THR A N 1
ATOM 1487 C CA . THR A 1 196 ? -18.463 2.082 -11.582 1.00 27.27 196 THR A CA 1
ATOM 1488 C C . THR A 1 196 ? -17.467 3.158 -11.954 1.00 27.27 196 THR A C 1
ATOM 1490 O O . THR A 1 196 ? -17.009 3.919 -11.102 1.00 27.27 196 THR A O 1
ATOM 1493 N N . GLU A 1 197 ? -17.076 3.163 -13.233 1.00 30.20 197 GLU A N 1
ATOM 1494 C CA . GLU A 1 197 ? -16.812 4.424 -13.896 1.00 30.20 197 GLU A CA 1
ATOM 1495 C C . GLU A 1 197 ? -17.860 5.396 -13.349 1.00 30.20 197 GLU A C 1
ATOM 1497 O O . GLU A 1 197 ? -19.053 5.040 -13.317 1.00 30.20 197 GLU A O 1
ATOM 1502 N N . PRO A 1 198 ? -17.462 6.576 -12.849 1.00 27.81 198 PRO A N 1
ATOM 1503 C CA . PRO A 1 198 ? -18.454 7.603 -12.633 1.00 27.81 198 PRO A CA 1
ATOM 1504 C C . PRO A 1 198 ? -19.209 7.712 -13.955 1.00 27.81 198 PRO A C 1
ATOM 1506 O O . PRO A 1 198 ? -18.592 7.824 -15.018 1.00 27.81 198 PRO A O 1
ATOM 1509 N N . ALA A 1 199 ? -20.535 7.572 -13.896 1.00 28.91 199 ALA A N 1
ATOM 1510 C CA . ALA A 1 199 ? -21.367 7.783 -15.064 1.00 28.91 199 ALA A CA 1
ATOM 1511 C C . ALA A 1 199 ? -20.887 9.083 -15.733 1.00 28.91 199 ALA A C 1
ATOM 1513 O O . ALA A 1 199 ? -20.696 10.074 -15.016 1.00 28.91 199 ALA A O 1
ATOM 1514 N N . PRO A 1 200 ? -20.644 9.103 -17.055 1.00 35.12 200 PRO A N 1
ATOM 1515 C CA . PRO A 1 200 ? -20.210 10.315 -17.728 1.00 35.12 200 PRO A CA 1
ATOM 1516 C C . PRO A 1 200 ? -21.355 11.325 -17.606 1.00 35.12 200 PRO A C 1
ATOM 1518 O O . PRO A 1 200 ? -22.333 11.251 -18.348 1.00 35.12 200 PRO A O 1
ATOM 1521 N N . GLY A 1 201 ? -21.298 12.202 -16.599 1.00 33.78 201 GLY A N 1
ATOM 1522 C CA . GLY A 1 201 ? -22.407 13.108 -16.314 1.00 33.78 201 GLY A CA 1
ATOM 1523 C C . GLY A 1 201 ? -22.496 13.779 -14.941 1.00 33.78 201 GLY A C 1
ATOM 1524 O O . GLY A 1 201 ? -23.322 14.680 -14.825 1.00 33.78 201 GLY A O 1
ATOM 1525 N N . SER A 1 202 ? -21.704 13.434 -13.917 1.00 34.44 202 SER A N 1
ATOM 1526 C CA . SER A 1 202 ? -21.600 14.294 -12.721 1.00 34.44 202 SER A CA 1
ATOM 1527 C C . SER A 1 202 ? -20.353 15.169 -12.809 1.00 34.44 202 SER A C 1
ATOM 1529 O O . SER A 1 202 ? -19.245 14.733 -12.508 1.00 34.44 202 SER A O 1
ATOM 1531 N N . ASP A 1 203 ? -20.571 16.396 -13.263 1.00 39.56 203 ASP A N 1
ATOM 1532 C CA . ASP A 1 203 ? -19.623 17.502 -13.397 1.00 39.56 203 ASP A CA 1
ATOM 1533 C C . ASP A 1 203 ? -19.156 18.053 -12.031 1.00 39.56 203 ASP A C 1
ATOM 1535 O O . ASP A 1 203 ? -19.280 19.238 -11.756 1.00 39.56 203 ASP A O 1
ATOM 1539 N N . ASP A 1 204 ? -18.623 17.191 -11.161 1.00 42.34 204 ASP A N 1
ATOM 1540 C CA . ASP A 1 204 ? -17.672 17.610 -10.122 1.00 42.34 204 ASP A CA 1
ATOM 1541 C C . ASP A 1 204 ? -16.279 17.218 -10.625 1.00 42.34 204 ASP A C 1
ATOM 1543 O O . ASP A 1 204 ? -15.618 16.307 -10.121 1.00 42.34 204 ASP A O 1
ATOM 1547 N N . GLY A 1 205 ? -15.869 17.849 -11.728 1.00 44.00 205 GLY A N 1
ATOM 1548 C CA . GLY A 1 205 ? -14.570 17.614 -12.337 1.00 44.00 205 GLY A CA 1
ATOM 1549 C C . GLY A 1 205 ? -13.458 17.793 -11.305 1.00 44.00 205 GLY A C 1
ATOM 1550 O O . GLY A 1 205 ? -13.365 18.826 -10.636 1.00 44.00 205 GLY A O 1
ATOM 1551 N N . LEU A 1 206 ? -12.570 16.802 -11.194 1.00 54.78 206 LEU A N 1
ATOM 1552 C CA . LEU A 1 206 ? -11.248 17.018 -10.616 1.00 54.78 206 LEU A CA 1
ATOM 1553 C C . LEU A 1 206 ? -10.542 18.037 -11.517 1.00 54.78 206 LEU A C 1
ATOM 1555 O O . LEU A 1 206 ? -9.861 17.659 -12.460 1.00 54.78 206 LEU A O 1
ATOM 1559 N N . ASP A 1 207 ? -10.756 19.330 -11.266 1.00 66.38 207 ASP A N 1
ATOM 1560 C CA . ASP A 1 207 ? -10.062 20.414 -11.962 1.00 66.38 207 ASP A CA 1
ATOM 1561 C C . ASP A 1 207 ? -8.566 20.293 -11.665 1.00 66.38 207 ASP A C 1
ATOM 1563 O O . ASP A 1 207 ? -8.098 20.682 -10.593 1.00 66.38 207 ASP A O 1
ATOM 1567 N N . LEU A 1 208 ? -7.850 19.577 -12.529 1.00 72.25 208 LEU A N 1
ATOM 1568 C CA . LEU A 1 208 ? -6.434 19.292 -12.338 1.00 72.25 208 LEU A CA 1
ATOM 1569 C C . LEU A 1 208 ? -5.664 20.609 -12.376 1.00 72.25 208 LEU A C 1
ATOM 1571 O O . LEU A 1 208 ? -4.892 20.910 -11.462 1.00 72.25 208 LEU A O 1
ATOM 1575 N N . ALA A 1 209 ? -5.944 21.411 -13.399 1.00 75.69 209 ALA A N 1
ATOM 1576 C CA . ALA A 1 209 ? -5.268 22.663 -13.654 1.00 75.69 209 ALA A CA 1
ATOM 1577 C C . ALA A 1 209 ? -5.676 23.749 -12.657 1.00 75.69 209 ALA A C 1
ATOM 1579 O O . ALA A 1 209 ? -6.710 23.692 -11.998 1.00 75.69 209 ALA A O 1
ATOM 1580 N N . LEU A 1 210 ? -4.838 24.776 -12.552 1.00 71.62 210 LEU A N 1
ATOM 1581 C CA . LEU A 1 210 ? -5.277 26.019 -11.934 1.00 71.62 210 LEU A CA 1
ATOM 1582 C C . LEU A 1 210 ? -6.241 26.761 -12.860 1.00 71.62 210 LEU A C 1
ATOM 1584 O O . LEU A 1 210 ? -6.016 26.773 -14.081 1.00 71.62 210 LEU A O 1
ATOM 1588 N N . PRO A 1 211 ? -7.229 27.481 -12.294 1.00 77.25 211 PRO A N 1
ATOM 1589 C CA . PRO A 1 211 ? -8.017 28.442 -13.048 1.00 77.25 211 PRO A CA 1
ATOM 1590 C C . PRO A 1 211 ? -7.099 29.394 -13.814 1.00 77.25 211 PRO A C 1
ATOM 1592 O O . PRO A 1 211 ? -6.103 29.866 -13.269 1.00 77.25 211 PRO A O 1
ATOM 1595 N N . ALA A 1 212 ? -7.439 29.726 -15.062 1.00 76.06 212 ALA A N 1
ATOM 1596 C CA . ALA A 1 212 ? -6.593 30.563 -15.922 1.00 76.06 212 ALA A CA 1
ATOM 1597 C C . ALA A 1 212 ? -6.205 31.913 -15.280 1.00 76.06 212 ALA A C 1
ATOM 1599 O O . ALA A 1 212 ? -5.124 32.432 -15.541 1.00 76.06 212 ALA A O 1
ATOM 1600 N N . ALA A 1 213 ? -7.063 32.461 -14.412 1.00 76.94 213 ALA A N 1
ATOM 1601 C CA . ALA A 1 213 ? -6.798 33.691 -13.664 1.00 76.94 213 ALA A CA 1
ATOM 1602 C C . ALA A 1 213 ? -5.707 33.549 -12.581 1.00 76.94 213 ALA A C 1
ATOM 1604 O O . ALA A 1 213 ? -5.143 34.550 -12.151 1.00 76.94 213 ALA A O 1
ATOM 1605 N N . GLU A 1 214 ? -5.422 32.325 -12.136 1.00 77.75 214 GLU A N 1
ATOM 1606 C CA . GLU A 1 214 ? -4.433 31.996 -11.104 1.00 77.75 214 GLU A CA 1
ATOM 1607 C C . GLU A 1 214 ? -3.162 31.353 -11.678 1.00 77.75 214 GLU A C 1
ATOM 1609 O O . GLU A 1 214 ? -2.213 31.097 -10.934 1.00 77.75 214 GLU A O 1
ATOM 1614 N N . GLN A 1 215 ? -3.130 31.076 -12.985 1.00 76.81 215 GLN A N 1
ATOM 1615 C CA . GLN A 1 215 ? -1.961 30.496 -13.636 1.00 76.81 215 GLN A CA 1
ATOM 1616 C C . GLN A 1 215 ? -0.794 31.482 -13.646 1.00 76.81 215 GLN A C 1
ATOM 1618 O O . GLN A 1 215 ? -0.938 32.671 -13.936 1.00 76.81 215 GLN A O 1
ATOM 1623 N N . VAL A 1 216 ? 0.393 30.959 -13.356 1.00 76.44 216 VAL A N 1
ATOM 1624 C CA . VAL A 1 216 ? 1.630 31.735 -13.354 1.00 76.44 216 VAL A CA 1
ATOM 1625 C C . VAL A 1 216 ? 2.170 31.791 -14.777 1.00 76.44 216 VAL A C 1
ATOM 1627 O O . VAL A 1 216 ? 2.385 30.759 -15.413 1.00 76.44 216 VAL A O 1
ATOM 1630 N N . VAL A 1 217 ? 2.399 33.000 -15.287 1.00 79.38 217 VAL A N 1
ATOM 1631 C CA . VAL A 1 217 ? 3.030 33.196 -16.597 1.00 79.38 217 VAL A CA 1
ATOM 1632 C C . VAL A 1 217 ? 4.507 32.822 -16.499 1.00 79.38 217 VAL A C 1
ATOM 1634 O O . VAL A 1 217 ? 5.210 33.280 -15.600 1.00 79.38 217 VAL A O 1
ATOM 1637 N N . GLU A 1 218 ? 4.985 32.002 -17.434 1.00 71.50 218 GLU A N 1
ATOM 1638 C CA . GLU A 1 218 ? 6.401 31.647 -17.510 1.00 71.50 218 GLU A CA 1
ATOM 1639 C C . GLU A 1 218 ? 7.248 32.898 -17.801 1.00 71.50 218 GLU A C 1
ATOM 1641 O O . GLU A 1 218 ? 7.028 33.602 -18.790 1.00 71.50 218 GLU A O 1
ATOM 1646 N N . MET A 1 219 ? 8.210 33.192 -16.925 1.00 76.06 219 MET A N 1
ATOM 1647 C CA . MET A 1 219 ? 9.114 34.330 -17.089 1.00 76.06 219 MET A CA 1
ATOM 1648 C C . MET A 1 219 ? 10.193 34.008 -18.131 1.00 76.06 219 MET A C 1
ATOM 1650 O O . MET A 1 219 ? 10.735 32.903 -18.156 1.00 76.06 219 MET A O 1
ATOM 1654 N N . ALA A 1 220 ? 10.535 34.978 -18.985 1.00 73.88 220 ALA A N 1
ATOM 1655 C CA . ALA A 1 220 ? 11.494 34.772 -20.076 1.00 73.88 220 ALA A CA 1
ATOM 1656 C C . ALA A 1 220 ? 12.900 34.368 -19.584 1.00 73.88 220 ALA A C 1
ATOM 1658 O O . ALA A 1 220 ? 13.616 33.642 -20.274 1.00 73.88 220 ALA A O 1
ATOM 1659 N N . ASP A 1 221 ? 13.278 34.812 -18.388 1.00 81.00 221 ASP A N 1
ATOM 1660 C CA . ASP A 1 221 ? 14.555 34.566 -17.718 1.00 81.00 221 ASP A CA 1
ATOM 1661 C C . ASP A 1 221 ? 14.518 33.415 -16.695 1.00 81.00 221 ASP A C 1
ATOM 1663 O O . ASP A 1 221 ? 15.531 33.151 -16.049 1.00 81.00 221 ASP A O 1
ATOM 1667 N N . ALA A 1 222 ? 13.398 32.691 -16.580 1.00 71.06 222 ALA A N 1
ATOM 1668 C CA . ALA A 1 222 ? 13.275 31.559 -15.663 1.00 71.06 222 ALA A CA 1
ATOM 1669 C C . ALA A 1 222 ? 14.332 30.474 -15.943 1.00 71.06 222 ALA A C 1
ATOM 1671 O O . ALA A 1 222 ? 14.638 30.144 -17.091 1.00 71.06 222 ALA A O 1
ATOM 1672 N N . SER A 1 223 ? 14.870 29.864 -14.894 1.00 79.25 223 SER A N 1
ATOM 1673 C CA . SER A 1 223 ? 15.680 28.650 -14.990 1.00 79.25 223 SER A CA 1
ATOM 1674 C C . SER A 1 223 ? 14.825 27.439 -15.374 1.00 79.25 223 SER A C 1
ATOM 1676 O O . SER A 1 223 ? 13.610 27.420 -15.184 1.00 79.25 223 SER A O 1
ATOM 1678 N N . ASP A 1 224 ? 15.447 26.358 -15.849 1.00 70.25 224 ASP A N 1
ATOM 1679 C CA . ASP A 1 224 ? 14.705 25.137 -16.200 1.00 70.25 224 ASP A CA 1
ATOM 1680 C C . ASP A 1 224 ? 13.955 24.518 -15.013 1.00 70.25 224 ASP A C 1
ATOM 1682 O O . ASP A 1 224 ? 12.930 23.865 -15.204 1.00 70.25 224 ASP A O 1
ATOM 1686 N N . ALA A 1 225 ? 14.453 24.718 -13.789 1.00 70.69 225 ALA A N 1
ATOM 1687 C CA . ALA A 1 225 ? 13.775 24.278 -12.573 1.00 70.69 225 ALA A CA 1
ATOM 1688 C C . ALA A 1 225 ? 12.507 25.100 -12.306 1.00 70.69 225 ALA A C 1
ATOM 1690 O O . ALA A 1 225 ? 11.454 24.521 -12.052 1.00 70.69 225 ALA A O 1
ATOM 1691 N N . GLU A 1 226 ? 12.584 26.424 -12.440 1.00 72.19 226 GLU A N 1
ATOM 1692 C CA . GLU A 1 226 ? 11.431 27.318 -12.281 1.00 72.19 226 GLU A CA 1
ATOM 1693 C C . GLU A 1 226 ? 10.387 27.075 -13.369 1.00 72.19 226 GLU A C 1
ATOM 1695 O O . GLU A 1 226 ? 9.200 26.979 -13.071 1.00 72.19 226 GLU A O 1
ATOM 1700 N N . ARG A 1 227 ? 10.815 26.862 -14.619 1.00 72.50 227 ARG A N 1
ATOM 1701 C CA . ARG A 1 227 ? 9.904 26.490 -15.708 1.00 72.50 227 ARG A CA 1
ATOM 1702 C C . ARG A 1 227 ? 9.161 25.184 -15.419 1.00 72.50 227 ARG A C 1
ATOM 1704 O O . ARG A 1 227 ? 7.957 25.103 -15.646 1.00 72.50 227 ARG A O 1
ATOM 1711 N N . ARG A 1 228 ? 9.855 24.157 -14.907 1.00 70.75 228 ARG A N 1
ATOM 1712 C CA . ARG A 1 228 ? 9.219 22.887 -14.499 1.00 70.75 228 ARG A CA 1
ATOM 1713 C C . ARG A 1 228 ? 8.214 23.094 -13.370 1.00 70.75 228 ARG A C 1
ATOM 1715 O O . ARG A 1 228 ? 7.115 22.548 -13.437 1.00 70.75 228 ARG A O 1
ATOM 1722 N N . LEU A 1 229 ? 8.571 23.902 -12.374 1.00 77.94 229 LEU A N 1
ATOM 1723 C CA . LEU A 1 229 ? 7.689 24.239 -11.263 1.00 77.94 229 LEU A CA 1
ATOM 1724 C C . LEU A 1 229 ? 6.420 24.938 -11.757 1.00 77.94 229 LEU A C 1
ATOM 1726 O O . LEU A 1 229 ? 5.324 24.482 -11.444 1.00 77.94 229 LEU A O 1
ATOM 1730 N N . ILE A 1 230 ? 6.563 25.981 -12.579 1.00 73.00 230 ILE A N 1
ATOM 1731 C CA . ILE A 1 230 ? 5.445 26.752 -13.140 1.00 73.00 230 ILE A CA 1
ATOM 1732 C C . ILE A 1 230 ? 4.522 25.854 -13.965 1.00 73.00 230 ILE A C 1
ATOM 1734 O O . ILE A 1 230 ? 3.310 25.870 -13.757 1.00 73.00 230 ILE A O 1
ATOM 1738 N N . ARG A 1 231 ? 5.070 25.024 -14.864 1.00 77.81 231 ARG A N 1
ATOM 1739 C CA . ARG A 1 231 ? 4.253 24.109 -15.677 1.00 77.81 231 ARG A CA 1
ATOM 1740 C C . ARG A 1 231 ? 3.492 23.095 -14.830 1.00 77.81 231 ARG A C 1
ATOM 1742 O O . ARG A 1 231 ? 2.297 22.905 -15.050 1.00 77.81 231 ARG A O 1
ATOM 1749 N N . THR A 1 232 ? 4.157 22.487 -13.849 1.00 75.69 232 THR A N 1
ATOM 1750 C CA . THR A 1 232 ? 3.542 21.490 -12.958 1.00 75.69 232 THR A CA 1
ATOM 1751 C C . THR A 1 232 ? 2.454 22.132 -12.097 1.00 75.69 232 THR A C 1
ATOM 1753 O O . THR A 1 232 ? 1.354 21.599 -11.991 1.00 75.69 232 THR A O 1
ATOM 1756 N N . TRP A 1 233 ? 2.715 23.320 -11.548 1.00 81.62 233 TRP A N 1
ATOM 1757 C CA . TRP A 1 233 ? 1.742 24.079 -10.765 1.00 81.62 233 TRP A CA 1
ATOM 1758 C C . TRP A 1 233 ? 0.534 24.517 -11.595 1.00 81.62 233 TRP A C 1
ATOM 1760 O O . TRP A 1 233 ? -0.597 24.351 -11.160 1.00 81.62 233 TRP A O 1
ATOM 1770 N N . ASN A 1 234 ? 0.734 25.004 -12.818 1.00 78.19 234 ASN A N 1
ATOM 1771 C CA . ASN A 1 234 ? -0.383 25.378 -13.687 1.00 78.19 234 ASN A CA 1
ATOM 1772 C C . ASN A 1 234 ? -1.228 24.164 -14.101 1.00 78.19 234 ASN A C 1
ATOM 1774 O O . ASN A 1 234 ? -2.446 24.289 -14.212 1.00 78.19 234 ASN A O 1
ATOM 1778 N N . SER A 1 235 ? -0.599 23.001 -14.294 1.00 77.62 235 SER A N 1
ATOM 1779 C CA . SER A 1 235 ? -1.263 21.778 -14.768 1.00 77.62 235 SER A CA 1
ATOM 1780 C C . SER A 1 235 ? -1.954 20.979 -13.659 1.00 77.62 235 SER A C 1
ATOM 1782 O O . SER A 1 235 ? -2.951 20.319 -13.937 1.00 77.62 235 SER A O 1
ATOM 1784 N N . PHE A 1 236 ? -1.448 21.042 -12.420 1.00 80.44 236 PHE A N 1
ATOM 1785 C CA . PHE A 1 236 ? -1.946 20.244 -11.286 1.00 80.44 236 PHE A CA 1
ATOM 1786 C C . PHE A 1 236 ? -2.321 21.062 -10.047 1.00 80.44 236 PHE A C 1
ATOM 1788 O O . PHE A 1 236 ? -2.750 20.491 -9.047 1.00 80.44 236 PHE A O 1
ATOM 1795 N N . GLY A 1 237 ? -2.153 22.383 -10.054 1.00 78.25 237 GLY A N 1
ATOM 1796 C CA . GLY A 1 237 ? -2.319 23.213 -8.862 1.00 78.25 237 GLY A CA 1
ATOM 1797 C C . GLY A 1 237 ? -3.749 23.252 -8.327 1.00 78.25 237 GLY A C 1
ATOM 1798 O O . GLY A 1 237 ? -3.920 23.380 -7.118 1.00 78.25 237 GLY A O 1
ATOM 1799 N N . GLY A 1 238 ? -4.770 23.071 -9.171 1.00 82.25 238 GLY A N 1
ATOM 1800 C CA . GLY A 1 238 ? -6.157 22.923 -8.716 1.00 82.25 238 GLY A CA 1
ATOM 1801 C C . GLY A 1 238 ? -6.344 21.652 -7.884 1.00 82.25 238 GLY A C 1
ATOM 1802 O O . GLY A 1 238 ? -6.890 21.690 -6.777 1.00 82.25 238 GLY A O 1
ATOM 1803 N N . LEU A 1 239 ? -5.795 20.530 -8.358 1.00 81.81 239 LEU A N 1
ATOM 1804 C CA . LEU A 1 239 ? -5.766 19.273 -7.610 1.00 81.81 239 LEU A CA 1
ATOM 1805 C C . LEU A 1 239 ? -4.909 19.375 -6.344 1.00 81.81 239 LEU A C 1
ATOM 1807 O O . LEU A 1 239 ? -5.368 18.986 -5.270 1.00 81.81 239 LEU A O 1
ATOM 1811 N N . LEU A 1 240 ? -3.687 19.902 -6.461 1.00 81.56 240 LEU A N 1
ATOM 1812 C CA . LEU A 1 240 ? -2.753 20.025 -5.344 1.00 81.56 240 LEU A CA 1
ATOM 1813 C C . LEU A 1 240 ? -3.348 20.872 -4.226 1.00 81.56 240 LEU A C 1
ATOM 1815 O O . LEU A 1 240 ? -3.305 20.435 -3.086 1.00 81.56 240 LEU A O 1
ATOM 1819 N N . LYS A 1 241 ? -3.981 22.012 -4.535 1.00 80.12 241 LYS A N 1
ATOM 1820 C CA . LYS A 1 241 ? -4.669 22.843 -3.535 1.00 80.12 241 LYS A CA 1
ATOM 1821 C C . LYS A 1 241 ? -5.736 22.061 -2.773 1.00 80.12 241 LYS A C 1
ATOM 1823 O O . LYS A 1 241 ? -5.698 22.040 -1.548 1.00 80.12 241 LYS A O 1
ATOM 1828 N N . ARG A 1 242 ? -6.631 21.359 -3.475 1.00 78.81 242 ARG A N 1
ATOM 1829 C CA . ARG A 1 242 ? -7.697 20.574 -2.826 1.00 78.81 242 ARG A CA 1
ATOM 1830 C C . ARG A 1 242 ? -7.151 19.441 -1.960 1.00 78.81 242 ARG A C 1
ATOM 1832 O O . ARG A 1 242 ? -7.629 19.219 -0.849 1.00 78.81 242 ARG A O 1
ATOM 1839 N N . LEU A 1 243 ? -6.151 18.710 -2.453 1.00 76.38 243 LEU A N 1
ATOM 1840 C CA . LEU A 1 243 ? -5.519 17.638 -1.680 1.00 76.38 243 LEU A CA 1
ATOM 1841 C C . LEU A 1 243 ? -4.782 18.195 -0.461 1.00 76.38 243 LEU A C 1
ATOM 1843 O O . LEU A 1 243 ? -4.905 17.642 0.628 1.00 76.38 243 LEU A O 1
ATOM 1847 N N . SER A 1 244 ? -4.075 19.307 -0.629 1.00 77.31 244 SER A N 1
ATOM 1848 C CA . SER A 1 244 ? -3.401 20.038 0.439 1.00 77.31 244 SER A CA 1
ATOM 1849 C C . SER A 1 244 ? -4.357 20.518 1.522 1.00 77.31 244 SER A C 1
ATOM 1851 O O . SER A 1 244 ? -4.075 20.313 2.698 1.00 77.31 244 SER A O 1
ATOM 1853 N N . GLU A 1 245 ? -5.509 21.078 1.152 1.00 77.69 245 GLU A N 1
ATOM 1854 C CA . GLU A 1 245 ? -6.561 21.465 2.098 1.00 77.69 245 GLU A CA 1
ATOM 1855 C C . GLU A 1 245 ? -7.071 20.259 2.890 1.00 77.69 245 GLU A C 1
ATOM 1857 O O . GLU A 1 245 ? -7.145 20.312 4.117 1.00 77.69 245 GLU A O 1
ATOM 1862 N N . ARG A 1 246 ? -7.352 19.142 2.207 1.00 73.69 246 ARG A N 1
ATOM 1863 C CA . ARG A 1 246 ? -7.802 17.901 2.852 1.00 73.69 246 ARG A CA 1
ATOM 1864 C C . ARG A 1 246 ? -6.760 17.325 3.814 1.00 73.69 246 ARG A C 1
ATOM 1866 O O . ARG A 1 246 ? -7.128 16.758 4.838 1.00 73.69 246 ARG A O 1
ATOM 1873 N N . LEU A 1 247 ? -5.479 17.430 3.468 1.00 72.06 247 LEU A N 1
ATOM 1874 C CA . LEU A 1 247 ? -4.370 16.857 4.234 1.00 72.06 247 LEU A CA 1
ATOM 1875 C C . LEU A 1 247 ? -3.778 17.826 5.271 1.00 72.06 247 LEU A C 1
ATOM 1877 O O . LEU A 1 247 ? -2.956 17.408 6.081 1.00 72.06 247 LEU A O 1
ATOM 1881 N N . GLY A 1 248 ? -4.168 19.104 5.257 1.00 72.94 248 GLY A N 1
ATOM 1882 C CA . GLY A 1 248 ? -3.571 20.138 6.105 1.00 72.94 248 GLY A CA 1
ATOM 1883 C C . GLY A 1 248 ? -2.105 20.439 5.767 1.00 72.94 248 GLY A C 1
ATOM 1884 O O . GLY A 1 248 ? -1.330 20.777 6.660 1.00 72.94 248 GLY A O 1
ATOM 1885 N N . ILE A 1 249 ? -1.710 20.292 4.498 1.00 76.94 249 ILE A N 1
ATOM 1886 C CA . ILE A 1 249 ? -0.330 20.478 4.018 1.00 76.94 249 ILE A CA 1
ATOM 1887 C C . ILE A 1 249 ? -0.263 21.719 3.133 1.00 76.94 249 ILE A C 1
ATOM 1889 O O . ILE A 1 249 ? -1.158 21.959 2.330 1.00 76.94 249 ILE A O 1
ATOM 1893 N N . ASP A 1 250 ? 0.821 22.488 3.220 1.00 83.12 250 ASP A N 1
ATOM 1894 C CA . ASP A 1 250 ? 1.051 23.611 2.311 1.00 83.12 250 ASP A CA 1
ATOM 1895 C C . ASP A 1 250 ? 1.163 23.133 0.838 1.00 83.12 250 ASP A C 1
ATOM 1897 O O . ASP A 1 250 ? 1.951 22.228 0.545 1.00 83.12 250 ASP A O 1
ATOM 1901 N N . PRO A 1 251 ? 0.404 23.710 -0.114 1.00 78.50 251 PRO A N 1
ATOM 1902 C CA . PRO A 1 251 ? 0.455 23.312 -1.525 1.00 78.50 251 PRO A CA 1
ATOM 1903 C C . PRO A 1 251 ? 1.830 23.448 -2.186 1.00 78.50 251 PRO A C 1
ATOM 1905 O O . PRO A 1 251 ? 2.155 22.672 -3.085 1.00 78.50 251 PRO A O 1
ATOM 1908 N N . GLY A 1 252 ? 2.654 24.398 -1.738 1.00 78.56 252 GLY A N 1
ATOM 1909 C CA . GLY A 1 252 ? 4.032 24.546 -2.196 1.00 78.56 252 GLY A CA 1
ATOM 1910 C C . GLY A 1 252 ? 4.918 23.396 -1.724 1.00 78.56 252 GLY A C 1
ATOM 1911 O O . GLY A 1 252 ? 5.741 22.904 -2.493 1.00 78.56 252 GLY A O 1
ATOM 1912 N N . VAL A 1 253 ? 4.703 22.899 -0.501 1.00 79.06 253 VAL A N 1
ATOM 1913 C CA . VAL A 1 253 ? 5.373 21.689 0.005 1.00 79.06 253 VAL A CA 1
ATOM 1914 C C . VAL A 1 253 ? 4.945 20.457 -0.792 1.00 79.06 253 VAL A C 1
ATOM 1916 O O . VAL A 1 253 ? 5.801 19.680 -1.209 1.00 79.06 253 VAL A O 1
ATOM 1919 N N . ALA A 1 254 ? 3.649 20.295 -1.067 1.00 77.44 254 ALA A N 1
ATOM 1920 C CA . ALA A 1 254 ? 3.152 19.183 -1.881 1.00 77.44 254 ALA A CA 1
ATOM 1921 C C . ALA A 1 254 ? 3.742 19.199 -3.306 1.00 77.44 254 ALA A C 1
ATOM 1923 O O . ALA A 1 254 ? 4.181 18.166 -3.813 1.00 77.44 254 ALA A O 1
ATOM 1924 N N . LEU A 1 255 ? 3.824 20.382 -3.926 1.00 82.44 255 LEU A N 1
ATOM 1925 C CA . LEU A 1 255 ? 4.472 20.572 -5.224 1.00 82.44 255 LEU A CA 1
ATOM 1926 C C . LEU A 1 255 ? 5.974 20.253 -5.175 1.00 82.44 255 LEU A C 1
ATOM 1928 O O . LEU A 1 255 ? 6.494 19.606 -6.082 1.00 82.44 255 LEU A O 1
ATOM 1932 N N . ALA A 1 256 ? 6.673 20.688 -4.125 1.00 79.00 256 ALA A N 1
ATOM 1933 C CA . ALA A 1 256 ? 8.099 20.426 -3.957 1.00 79.00 256 ALA A CA 1
ATOM 1934 C C . ALA A 1 256 ? 8.392 18.926 -3.819 1.00 79.00 256 ALA A C 1
ATOM 1936 O O . ALA A 1 256 ? 9.331 18.438 -4.443 1.00 79.00 256 ALA A O 1
ATOM 1937 N N . VAL A 1 257 ? 7.568 18.191 -3.065 1.00 78.75 257 VAL A N 1
ATOM 1938 C CA . VAL A 1 257 ? 7.669 16.727 -2.954 1.00 78.75 257 VAL A CA 1
ATOM 1939 C C . VAL A 1 257 ? 7.449 16.075 -4.320 1.00 78.75 257 VAL A C 1
ATOM 1941 O O . VAL A 1 257 ? 8.288 15.298 -4.764 1.00 78.75 257 VAL A O 1
ATOM 1944 N N . LEU A 1 258 ? 6.392 16.454 -5.044 1.00 79.62 258 LEU A N 1
ATOM 1945 C CA . LEU A 1 258 ? 6.109 15.905 -6.376 1.00 79.62 258 LEU A CA 1
ATOM 1946 C C . LEU A 1 258 ? 7.277 16.101 -7.364 1.00 79.62 258 LEU A C 1
ATOM 1948 O O . LEU A 1 258 ? 7.586 15.205 -8.152 1.00 79.62 258 LEU A O 1
ATOM 1952 N N . LEU A 1 259 ? 7.935 17.262 -7.312 1.00 76.44 259 LEU A N 1
ATOM 1953 C CA . LEU A 1 259 ? 9.074 17.614 -8.169 1.00 76.44 259 LEU A CA 1
ATOM 1954 C C . LEU A 1 259 ? 10.417 17.050 -7.689 1.00 76.44 259 LEU A C 1
ATOM 1956 O O . LEU A 1 259 ? 11.379 17.031 -8.457 1.00 76.44 259 LEU A O 1
ATOM 1960 N N . ALA A 1 260 ? 10.513 16.630 -6.428 1.00 70.31 260 ALA A N 1
ATOM 1961 C CA . ALA A 1 260 ? 11.681 15.921 -5.923 1.00 70.31 260 ALA A CA 1
ATOM 1962 C C . ALA A 1 260 ? 11.685 14.462 -6.396 1.00 70.31 260 ALA A C 1
ATOM 1964 O O . ALA A 1 260 ? 12.735 13.945 -6.778 1.00 70.31 260 ALA A O 1
ATOM 1965 N N . GLU A 1 261 ? 10.505 13.836 -6.419 1.00 63.03 261 GLU A N 1
ATOM 1966 C CA . GLU A 1 261 ? 10.328 12.430 -6.796 1.00 63.03 261 GLU A CA 1
ATOM 1967 C C . GLU A 1 261 ? 10.241 12.218 -8.317 1.00 63.03 261 GLU A C 1
ATOM 1969 O O . GLU A 1 261 ? 10.495 11.122 -8.819 1.00 63.03 261 GLU A O 1
ATOM 1974 N N . SER A 1 262 ? 9.911 13.262 -9.086 1.00 68.25 262 SER A N 1
ATOM 1975 C CA . SER A 1 262 ? 9.690 13.148 -10.529 1.00 68.25 262 SER A CA 1
ATOM 1976 C C . SER A 1 262 ? 10.092 14.392 -11.321 1.00 68.25 262 SER A C 1
ATOM 1978 O O . SER A 1 262 ? 10.278 15.482 -10.788 1.00 68.25 262 SER A O 1
ATOM 1980 N N . ALA A 1 263 ? 10.145 14.252 -12.648 1.00 64.81 263 ALA A N 1
ATOM 1981 C CA . ALA A 1 263 ? 10.265 15.396 -13.552 1.00 64.81 263 ALA A CA 1
ATOM 1982 C C . ALA A 1 263 ? 8.962 16.223 -13.687 1.00 64.81 263 ALA A C 1
ATOM 1984 O O . ALA A 1 263 ? 8.962 17.202 -14.433 1.00 64.81 263 ALA A O 1
ATOM 1985 N N . GLY A 1 264 ? 7.878 15.843 -12.995 1.00 61.97 264 GLY A N 1
ATOM 1986 C CA . GLY A 1 264 ? 6.580 16.529 -12.970 1.00 61.97 264 GLY A CA 1
ATOM 1987 C C . GLY A 1 264 ? 5.612 16.149 -14.097 1.00 61.97 264 GLY A C 1
ATOM 1988 O O . GLY A 1 264 ? 4.424 16.441 -14.001 1.00 61.97 264 GLY A O 1
ATOM 1989 N N . GLU A 1 265 ? 6.088 15.469 -15.141 1.00 70.56 265 GLU A N 1
ATOM 1990 C CA . GLU A 1 265 ? 5.266 15.051 -16.280 1.00 70.56 265 GLU A CA 1
ATOM 1991 C C . GLU A 1 265 ? 4.641 13.666 -16.018 1.00 70.56 265 GLU A C 1
ATOM 1993 O O . GLU A 1 265 ? 5.376 12.709 -15.761 1.00 70.56 265 GLU A O 1
ATOM 1998 N N . PRO A 1 266 ? 3.306 13.509 -16.085 1.00 72.44 266 PRO A N 1
ATOM 1999 C CA . PRO A 1 266 ? 2.668 12.199 -15.932 1.00 72.44 266 PRO A CA 1
ATOM 2000 C C . PRO A 1 266 ? 2.657 11.358 -17.209 1.00 72.44 266 PRO A C 1
ATOM 2002 O O . PRO A 1 266 ? 2.591 10.131 -17.122 1.00 72.44 266 PRO A O 1
ATOM 2005 N N . PHE A 1 267 ? 2.722 11.998 -18.378 1.00 79.94 267 PHE A N 1
ATOM 2006 C CA . PHE A 1 267 ? 2.621 11.349 -19.683 1.00 79.94 267 PHE A CA 1
ATOM 2007 C C . PHE A 1 267 ? 3.775 11.777 -20.590 1.00 79.94 267 PHE A C 1
ATOM 2009 O O . PHE A 1 267 ? 4.209 12.928 -20.581 1.00 79.94 267 PHE A O 1
ATOM 2016 N N . ALA A 1 268 ? 4.276 10.839 -21.385 1.00 74.31 268 ALA A N 1
ATOM 2017 C CA . ALA A 1 268 ? 5.235 11.111 -22.440 1.00 74.31 268 ALA A CA 1
ATOM 2018 C C . ALA A 1 268 ? 4.542 11.783 -23.639 1.00 74.31 268 ALA A C 1
ATOM 2020 O O . ALA A 1 268 ? 3.318 11.796 -23.756 1.00 74.31 268 ALA A O 1
ATOM 2021 N N . ALA A 1 269 ? 5.334 12.313 -24.576 1.00 73.25 269 ALA A N 1
ATOM 2022 C CA . ALA A 1 269 ? 4.820 13.010 -25.761 1.00 73.25 269 ALA A CA 1
ATOM 2023 C C . ALA A 1 269 ? 3.922 12.142 -26.668 1.00 73.25 269 ALA A C 1
ATOM 2025 O O . ALA A 1 269 ? 3.152 12.676 -27.460 1.00 73.25 269 ALA A O 1
ATOM 2026 N N . ASP A 1 270 ? 4.020 10.815 -26.565 1.00 71.56 270 ASP A N 1
ATOM 2027 C CA . ASP A 1 270 ? 3.166 9.860 -27.278 1.00 71.56 270 ASP A CA 1
ATOM 2028 C C . ASP A 1 270 ? 1.850 9.544 -26.539 1.00 71.56 270 ASP A C 1
ATOM 2030 O O . ASP A 1 270 ? 1.083 8.692 -26.985 1.00 71.56 270 ASP A O 1
ATOM 2034 N N . GLY A 1 271 ? 1.583 10.226 -25.420 1.00 75.06 271 GLY A N 1
ATOM 2035 C CA . GLY A 1 271 ? 0.382 10.075 -24.603 1.00 75.06 271 GLY A CA 1
ATOM 2036 C C . GLY A 1 271 ? 0.424 8.905 -23.621 1.00 75.06 271 GLY A C 1
ATOM 2037 O O . GLY A 1 271 ? -0.508 8.753 -22.835 1.00 75.06 271 GLY A O 1
ATOM 2038 N N . ARG A 1 272 ? 1.480 8.079 -23.620 1.00 80.25 272 ARG A N 1
ATOM 2039 C CA . ARG A 1 272 ? 1.608 6.986 -22.648 1.00 80.25 272 ARG A CA 1
ATOM 2040 C C . ARG A 1 272 ? 2.050 7.509 -21.292 1.00 80.25 272 ARG A C 1
ATOM 2042 O O . ARG A 1 272 ? 2.833 8.452 -21.208 1.00 80.25 272 ARG A O 1
ATOM 2049 N N . MET A 1 273 ? 1.585 6.857 -20.230 1.00 88.88 273 MET A N 1
ATOM 2050 C CA . MET A 1 273 ? 2.036 7.138 -18.869 1.00 88.88 273 MET A CA 1
ATOM 2051 C C . MET A 1 273 ? 3.559 6.999 -18.771 1.00 88.88 273 MET A C 1
ATOM 2053 O O . MET A 1 273 ? 4.148 6.073 -19.333 1.00 88.88 273 MET A O 1
ATOM 2057 N N . ILE A 1 274 ? 4.201 7.919 -18.056 1.00 85.75 274 ILE A N 1
ATOM 2058 C CA . ILE A 1 274 ? 5.618 7.785 -17.730 1.00 85.75 274 ILE A CA 1
ATOM 2059 C C . ILE A 1 274 ? 5.776 6.649 -16.722 1.00 85.75 274 ILE A C 1
ATOM 2061 O O . ILE A 1 274 ? 5.157 6.667 -15.657 1.00 85.75 274 ILE A O 1
ATOM 2065 N N . ILE A 1 275 ? 6.614 5.672 -17.064 1.00 91.38 275 ILE A N 1
ATOM 2066 C CA . ILE A 1 275 ? 6.925 4.529 -16.206 1.00 91.38 275 ILE A CA 1
ATOM 2067 C C . ILE A 1 275 ? 8.429 4.378 -16.009 1.00 91.38 275 ILE A C 1
ATOM 2069 O O . ILE A 1 275 ? 9.229 4.843 -16.828 1.00 91.38 275 ILE A O 1
ATOM 2073 N N . ARG A 1 276 ? 8.808 3.661 -14.956 1.00 94.50 276 ARG A N 1
ATOM 2074 C CA . ARG A 1 276 ? 10.147 3.089 -14.827 1.00 94.50 276 ARG A CA 1
ATOM 2075 C C . ARG A 1 276 ? 10.034 1.644 -14.386 1.00 94.50 276 ARG A C 1
ATOM 2077 O O . ARG A 1 276 ? 9.427 1.368 -13.359 1.00 94.50 276 ARG A O 1
ATOM 2084 N N . PHE A 1 277 ? 10.603 0.735 -15.166 1.00 95.69 277 PHE A N 1
ATOM 2085 C CA . PHE A 1 277 ? 10.593 -0.692 -14.876 1.00 95.69 277 PHE A CA 1
ATOM 2086 C C . PHE A 1 277 ? 11.771 -1.080 -13.987 1.00 95.69 277 PHE A C 1
ATOM 2088 O O . PHE A 1 277 ? 12.931 -0.940 -14.365 1.00 95.69 277 PHE A O 1
ATOM 2095 N N . GLU A 1 278 ? 11.488 -1.598 -12.797 1.00 95.25 278 GLU A N 1
ATOM 2096 C CA . GLU A 1 278 ? 12.508 -2.030 -11.848 1.00 95.25 278 GLU A CA 1
ATOM 2097 C C . GLU A 1 278 ? 12.710 -3.544 -11.961 1.00 95.25 278 GLU A C 1
ATOM 2099 O O . GLU A 1 278 ? 12.028 -4.344 -11.325 1.00 95.25 278 GLU A O 1
ATOM 2104 N N . VAL A 1 279 ? 13.669 -3.955 -12.794 1.00 96.44 279 VAL A N 1
ATOM 2105 C CA . VAL A 1 279 ? 13.894 -5.376 -13.122 1.00 96.44 279 VAL A CA 1
ATOM 2106 C C . VAL A 1 279 ? 14.251 -6.239 -11.904 1.00 96.44 279 VAL A C 1
ATOM 2108 O O . VAL A 1 279 ? 13.896 -7.412 -11.863 1.00 96.44 279 VAL A O 1
ATOM 2111 N N . HIS A 1 280 ? 14.916 -5.666 -10.898 1.00 93.62 280 HIS A N 1
ATOM 2112 C CA . HIS A 1 280 ? 15.218 -6.359 -9.644 1.00 93.62 280 HIS A CA 1
ATOM 2113 C C . HIS A 1 280 ? 13.971 -6.544 -8.764 1.00 93.62 280 HIS A C 1
ATOM 2115 O O . HIS A 1 280 ? 13.893 -7.517 -8.021 1.00 93.62 280 HIS A O 1
ATOM 2121 N N . ILE A 1 281 ? 12.979 -5.649 -8.864 1.00 90.69 281 ILE A N 1
ATOM 2122 C CA . ILE A 1 281 ? 11.661 -5.843 -8.245 1.00 90.69 281 ILE A CA 1
ATOM 2123 C C . ILE A 1 281 ? 10.895 -6.919 -9.015 1.00 90.69 281 ILE A C 1
ATOM 2125 O O . ILE A 1 281 ? 10.292 -7.787 -8.395 1.00 90.69 281 ILE A O 1
ATOM 2129 N N . PHE A 1 282 ? 10.987 -6.929 -10.348 1.00 96.50 282 PHE A N 1
ATOM 2130 C CA . PHE A 1 282 ? 10.343 -7.956 -11.171 1.00 96.50 282 PHE A CA 1
ATOM 2131 C C . PHE A 1 282 ? 10.860 -9.366 -10.884 1.00 96.50 282 PHE A C 1
ATOM 2133 O O . PHE A 1 282 ? 10.059 -10.294 -10.852 1.00 96.50 282 PHE A O 1
ATOM 2140 N N . ASP A 1 283 ? 12.158 -9.531 -10.606 1.00 93.94 283 ASP A N 1
ATOM 2141 C CA . ASP A 1 283 ? 12.717 -10.810 -10.136 1.00 93.94 283 ASP A CA 1
ATOM 2142 C C . ASP A 1 283 ? 11.986 -11.301 -8.869 1.00 93.94 283 ASP A C 1
ATOM 2144 O O . ASP A 1 283 ? 11.495 -12.430 -8.802 1.00 93.94 283 ASP A O 1
ATOM 2148 N N . GLY A 1 284 ? 11.825 -10.403 -7.891 1.00 90.12 284 GLY A N 1
ATOM 2149 C CA . GLY A 1 284 ? 11.146 -10.689 -6.627 1.00 90.12 284 GLY A CA 1
ATOM 2150 C C . GLY A 1 284 ? 9.628 -10.865 -6.735 1.00 90.12 284 GLY A C 1
ATOM 2151 O O . GLY A 1 284 ? 9.057 -11.600 -5.934 1.00 90.12 284 GLY A O 1
ATOM 2152 N N . GLU A 1 285 ? 8.969 -10.222 -7.696 1.00 87.00 285 GLU A N 1
ATOM 2153 C CA . GLU A 1 285 ? 7.516 -10.304 -7.895 1.00 87.00 285 GLU A CA 1
ATOM 2154 C C . GLU A 1 285 ? 7.104 -11.499 -8.768 1.00 87.00 285 GLU A C 1
ATOM 2156 O O . GLU A 1 285 ? 6.062 -12.102 -8.524 1.00 87.00 285 GLU A O 1
ATOM 2161 N N . TRP A 1 286 ? 7.902 -11.860 -9.779 1.00 91.75 286 TRP A N 1
ATOM 2162 C CA . TRP A 1 286 ? 7.543 -12.917 -10.728 1.00 91.75 286 TRP A CA 1
ATOM 2163 C C . TRP A 1 286 ? 7.796 -14.324 -10.176 1.00 91.75 286 TRP A C 1
ATOM 2165 O O . TRP A 1 286 ? 6.968 -15.209 -10.378 1.00 91.75 286 TRP A O 1
ATOM 2175 N N . GLN A 1 287 ? 8.932 -14.539 -9.497 1.00 83.50 287 GLN A N 1
ATOM 2176 C CA . GLN A 1 287 ? 9.333 -15.823 -8.891 1.00 83.50 287 GLN A CA 1
ATOM 2177 C C . GLN A 1 287 ? 8.944 -17.067 -9.724 1.00 83.50 287 GLN A C 1
ATOM 2179 O O . GLN A 1 287 ? 8.202 -17.937 -9.251 1.00 83.50 287 GLN A O 1
ATOM 2184 N N . PRO A 1 288 ? 9.416 -17.182 -10.981 1.00 82.38 288 PRO A N 1
ATOM 2185 C CA . PRO A 1 288 ? 9.041 -18.297 -11.837 1.00 82.38 288 PRO A CA 1
ATOM 2186 C C . PRO A 1 288 ? 9.496 -19.632 -11.232 1.00 82.38 288 PRO A C 1
ATOM 2188 O O . PRO A 1 288 ? 10.569 -19.733 -10.639 1.00 82.38 288 PRO A O 1
ATOM 2191 N N . ALA A 1 289 ? 8.722 -20.698 -11.467 1.00 87.00 289 ALA A N 1
ATOM 2192 C CA . ALA A 1 289 ? 9.034 -22.045 -10.969 1.00 87.00 289 ALA A CA 1
ATOM 2193 C C . ALA A 1 289 ? 10.422 -22.564 -11.404 1.00 87.00 289 ALA A C 1
ATOM 2195 O O . ALA A 1 289 ? 11.026 -23.388 -10.720 1.00 87.00 289 ALA A O 1
ATOM 2196 N N . ASP A 1 290 ? 10.920 -22.077 -12.544 1.00 91.38 290 ASP A N 1
ATOM 2197 C CA . ASP A 1 290 ? 12.301 -22.250 -12.995 1.00 91.38 290 ASP A CA 1
ATOM 2198 C C . ASP A 1 290 ? 12.987 -20.872 -13.001 1.00 91.38 290 ASP A C 1
ATOM 2200 O O . ASP A 1 290 ? 12.727 -20.085 -13.920 1.00 91.38 290 ASP A O 1
ATOM 2204 N N . PRO A 1 291 ? 13.873 -20.581 -12.027 1.00 87.44 291 PRO A N 1
ATOM 2205 C CA . PRO A 1 291 ? 14.590 -19.307 -11.944 1.00 87.44 291 PRO A CA 1
ATOM 2206 C C . PRO A 1 291 ? 15.406 -18.967 -13.196 1.00 87.44 291 PRO A C 1
ATOM 2208 O O . PRO A 1 291 ? 15.615 -17.795 -13.502 1.00 87.44 291 PRO A O 1
ATOM 2211 N N . SER A 1 292 ? 15.819 -19.968 -13.985 1.00 92.00 292 SER A N 1
ATOM 2212 C CA . SER A 1 292 ? 16.562 -19.712 -15.223 1.00 92.00 292 SER A CA 1
ATOM 2213 C C . SER A 1 292 ? 15.721 -18.995 -16.284 1.00 92.00 292 SER A C 1
ATOM 2215 O O . SER A 1 292 ? 16.281 -18.451 -17.235 1.00 92.00 292 SER A O 1
ATOM 2217 N N . GLN A 1 293 ? 14.389 -18.961 -16.145 1.00 93.75 293 GLN A N 1
ATOM 2218 C CA . GLN A 1 293 ? 13.519 -18.172 -17.020 1.00 93.75 293 GLN A CA 1
ATOM 2219 C C . GLN A 1 293 ? 13.786 -16.669 -16.896 1.00 93.75 293 GLN A C 1
ATOM 2221 O O . GLN A 1 293 ? 13.768 -15.976 -17.913 1.00 93.75 293 GLN A O 1
ATOM 2226 N N . PHE A 1 294 ? 14.102 -16.182 -15.693 1.00 95.50 294 PHE A N 1
ATOM 2227 C CA . PHE A 1 294 ? 14.499 -14.793 -15.490 1.00 95.50 294 PHE A CA 1
ATOM 2228 C C . PHE A 1 294 ? 15.837 -14.507 -16.174 1.00 95.50 294 PHE A C 1
ATOM 2230 O O . PHE A 1 294 ? 15.910 -13.648 -17.054 1.00 95.50 294 PHE A O 1
ATOM 2237 N N . ASP A 1 295 ? 16.864 -15.306 -15.871 1.00 94.62 295 ASP A N 1
ATOM 2238 C CA . ASP A 1 295 ? 18.230 -15.117 -16.384 1.00 94.62 295 ASP A CA 1
ATOM 2239 C C . ASP A 1 295 ? 18.325 -15.233 -17.926 1.00 94.62 295 ASP A C 1
ATOM 2241 O O . ASP A 1 295 ? 19.263 -14.735 -18.562 1.00 94.62 295 ASP A O 1
ATOM 2245 N N . ARG A 1 296 ? 17.341 -15.870 -18.580 1.00 96.19 296 ARG A N 1
ATOM 2246 C CA . ARG A 1 296 ? 17.238 -15.898 -20.051 1.00 96.19 296 ARG A CA 1
ATOM 2247 C C . ARG A 1 296 ? 16.978 -14.519 -20.644 1.00 96.19 296 ARG A C 1
ATOM 2249 O O . ARG A 1 296 ? 17.448 -14.274 -21.756 1.00 96.19 296 ARG A O 1
ATOM 2256 N N . HIS A 1 297 ? 16.282 -13.637 -19.935 1.00 97.56 297 HIS A N 1
ATOM 2257 C CA . HIS A 1 297 ? 15.754 -12.392 -20.492 1.00 97.56 297 HIS A CA 1
ATOM 2258 C C . HIS A 1 297 ? 16.161 -11.139 -19.737 1.00 97.56 297 HIS A C 1
ATOM 2260 O O . HIS A 1 297 ? 16.197 -10.077 -20.351 1.00 97.56 297 HIS A O 1
ATOM 2266 N N . PHE A 1 298 ? 16.496 -11.248 -18.457 1.00 98.00 298 PHE A N 1
ATOM 2267 C CA . PHE A 1 298 ? 16.737 -10.121 -17.570 1.00 98.00 298 PHE A CA 1
ATOM 2268 C C . PHE A 1 298 ? 18.048 -10.293 -16.816 1.00 98.00 298 PHE A C 1
ATOM 2270 O O . PHE A 1 298 ? 18.492 -11.407 -16.542 1.00 98.00 298 PHE A O 1
ATOM 2277 N N . ARG A 1 299 ? 18.681 -9.169 -16.491 1.00 96.31 299 ARG A N 1
ATOM 2278 C CA . ARG A 1 299 ? 19.820 -9.132 -15.580 1.00 96.31 299 ARG A CA 1
ATOM 2279 C C . ARG A 1 299 ? 19.911 -7.781 -14.889 1.00 96.31 299 ARG A C 1
ATOM 2281 O O . ARG A 1 299 ? 19.489 -6.760 -15.432 1.00 96.31 299 ARG A O 1
ATOM 2288 N N . TYR A 1 300 ? 20.535 -7.808 -13.727 1.00 96.38 300 TYR A N 1
ATOM 2289 C CA . TYR A 1 300 ? 20.952 -6.647 -12.961 1.00 96.38 300 TYR A CA 1
ATOM 2290 C C . TYR A 1 300 ? 22.134 -7.051 -12.074 1.00 96.38 300 TYR A C 1
ATOM 2292 O O . TYR A 1 300 ? 22.447 -8.239 -11.931 1.00 96.38 300 TYR A O 1
ATOM 2300 N N . ASN A 1 301 ? 22.812 -6.075 -11.486 1.00 94.06 301 ASN A N 1
ATOM 2301 C CA . ASN A 1 301 ? 23.893 -6.337 -10.550 1.00 94.06 301 ASN A CA 1
ATOM 2302 C C . ASN A 1 301 ? 23.319 -6.756 -9.185 1.00 94.06 301 ASN A C 1
ATOM 2304 O O . ASN A 1 301 ? 22.733 -5.946 -8.480 1.00 94.06 301 ASN A O 1
ATOM 2308 N N . ARG A 1 302 ? 23.493 -8.017 -8.777 1.00 89.06 302 ARG A N 1
ATOM 2309 C CA . ARG A 1 302 ? 22.945 -8.512 -7.497 1.00 89.06 302 ARG A CA 1
ATOM 2310 C C . ARG A 1 302 ? 23.641 -7.938 -6.253 1.00 89.06 302 ARG A C 1
ATOM 2312 O O . ARG A 1 302 ? 23.056 -7.976 -5.177 1.00 89.06 302 ARG A O 1
ATOM 2319 N N . GLU A 1 303 ? 24.848 -7.391 -6.386 1.00 91.50 303 GLU A N 1
ATOM 2320 C CA . GLU A 1 303 ? 25.557 -6.697 -5.298 1.00 91.50 303 GLU A CA 1
ATOM 2321 C C . GLU A 1 303 ? 25.119 -5.229 -5.180 1.00 91.50 303 GLU A C 1
ATOM 2323 O O . GLU A 1 303 ? 25.131 -4.650 -4.095 1.00 91.50 303 GLU A O 1
ATOM 2328 N N . SER A 1 304 ? 24.691 -4.628 -6.293 1.00 91.94 304 SER A N 1
ATOM 2329 C CA . SER A 1 304 ? 24.115 -3.287 -6.348 1.00 91.94 304 SER A CA 1
ATOM 2330 C C . SER A 1 304 ? 22.858 -3.302 -7.209 1.00 91.94 304 SER A C 1
ATOM 2332 O O . SER A 1 304 ? 22.908 -3.024 -8.405 1.00 91.94 304 SER A O 1
ATOM 2334 N N . VAL A 1 305 ? 21.722 -3.630 -6.587 1.00 87.44 305 VAL A N 1
ATOM 2335 C CA . VAL A 1 305 ? 20.478 -4.009 -7.287 1.00 87.44 305 VAL A CA 1
ATOM 2336 C C . VAL A 1 305 ? 19.932 -2.973 -8.265 1.00 87.44 305 VAL A C 1
ATOM 2338 O O . VAL A 1 305 ? 19.142 -3.332 -9.120 1.00 87.44 305 VAL A O 1
ATOM 2341 N N . VAL A 1 306 ? 20.369 -1.716 -8.157 1.00 79.31 306 VAL A N 1
ATOM 2342 C CA . VAL A 1 306 ? 19.974 -0.587 -9.014 1.00 79.31 306 VAL A CA 1
ATOM 2343 C C . VAL A 1 306 ? 20.888 -0.380 -10.232 1.00 79.31 306 VAL A C 1
ATOM 2345 O O . VAL A 1 306 ? 20.694 0.565 -10.997 1.00 79.31 306 VAL A O 1
ATOM 2348 N N . GLN A 1 307 ? 21.927 -1.201 -10.389 1.00 89.38 307 GLN A N 1
ATOM 2349 C CA . GLN A 1 307 ? 22.918 -1.094 -11.461 1.00 89.38 307 GLN A CA 1
ATOM 2350 C C . GLN A 1 307 ? 22.793 -2.235 -12.473 1.00 89.38 307 GLN A C 1
ATOM 2352 O O . GLN A 1 307 ? 22.234 -3.297 -12.201 1.00 89.38 307 GLN A O 1
ATOM 2357 N N . ASP A 1 308 ? 23.344 -2.005 -13.666 1.00 92.94 308 ASP A N 1
ATOM 2358 C CA . ASP A 1 308 ? 23.451 -2.985 -14.756 1.00 92.94 308 ASP A CA 1
ATOM 2359 C C . ASP A 1 308 ? 22.123 -3.612 -15.214 1.00 92.94 308 ASP A C 1
ATOM 2361 O O . ASP A 1 308 ? 22.106 -4.711 -15.775 1.00 92.94 308 ASP A O 1
ATOM 2365 N N . HIS A 1 309 ? 21.012 -2.894 -15.024 1.00 96.62 309 HIS A N 1
ATOM 2366 C CA . HIS A 1 309 ? 19.703 -3.277 -15.540 1.00 96.62 309 HIS A CA 1
ATOM 2367 C C . HIS A 1 309 ? 19.755 -3.445 -17.060 1.00 96.62 309 HIS A C 1
ATOM 2369 O O . HIS A 1 309 ? 20.017 -2.497 -17.810 1.00 96.62 309 HIS A O 1
ATOM 2375 N N . ALA A 1 310 ? 19.490 -4.660 -17.527 1.00 97.12 310 ALA A N 1
ATOM 2376 C CA . ALA A 1 310 ? 19.417 -4.953 -18.946 1.00 97.12 310 ALA A CA 1
ATOM 2377 C C . ALA A 1 310 ? 18.451 -6.098 -19.231 1.00 97.12 310 ALA A C 1
ATOM 2379 O O . ALA A 1 310 ? 18.183 -6.947 -18.380 1.00 97.12 310 ALA A O 1
ATOM 2380 N N . TRP A 1 311 ? 17.975 -6.141 -20.471 1.00 97.94 311 TRP A N 1
ATOM 2381 C CA . TRP A 1 311 ? 17.097 -7.204 -20.932 1.00 97.94 311 TRP A CA 1
ATOM 2382 C C . TRP A 1 311 ? 17.391 -7.627 -22.372 1.00 97.94 311 TRP A C 1
ATOM 2384 O O . TRP A 1 311 ? 18.125 -6.951 -23.101 1.00 97.94 311 TRP A O 1
ATOM 2394 N N . ARG A 1 312 ? 16.803 -8.747 -22.793 1.00 97.75 312 ARG A N 1
ATOM 2395 C CA . ARG A 1 312 ? 16.822 -9.223 -24.179 1.00 97.75 312 ARG A CA 1
ATOM 2396 C C . ARG A 1 312 ? 15.555 -10.022 -24.524 1.00 97.75 312 ARG A C 1
ATOM 2398 O O . ARG A 1 312 ? 15.070 -10.792 -23.695 1.00 97.75 312 ARG A O 1
ATOM 2405 N N . PRO A 1 313 ? 15.037 -9.900 -25.758 1.00 93.56 313 PRO A N 1
ATOM 2406 C CA . PRO A 1 313 ? 13.792 -10.556 -26.165 1.00 93.56 313 PRO A CA 1
ATOM 2407 C C . PRO A 1 313 ? 13.959 -12.061 -26.417 1.00 93.56 313 PRO A C 1
ATOM 2409 O O . PRO A 1 313 ? 12.981 -12.798 -26.441 1.00 93.56 313 PRO A O 1
ATOM 2412 N N . SER A 1 314 ? 15.193 -12.535 -26.601 1.00 94.88 314 SER A N 1
ATOM 2413 C CA . SER A 1 314 ? 15.523 -13.953 -26.741 1.00 94.88 314 SER A CA 1
ATOM 2414 C C . SER A 1 314 ? 16.926 -14.246 -26.192 1.00 94.88 314 SER A C 1
ATOM 2416 O O . SER A 1 314 ? 17.744 -13.324 -26.117 1.00 94.88 314 SER A O 1
ATOM 2418 N N . PRO A 1 315 ? 17.239 -15.506 -25.835 1.00 93.62 315 PRO A N 1
ATOM 2419 C CA . PRO A 1 315 ? 18.549 -15.882 -25.296 1.00 93.62 315 PRO A CA 1
ATOM 2420 C C . PRO A 1 315 ? 19.744 -15.589 -26.215 1.00 93.62 315 PRO A C 1
ATOM 2422 O O . PRO A 1 315 ? 20.857 -15.422 -25.717 1.00 93.62 315 PRO A O 1
ATOM 2425 N N . ASP A 1 316 ? 19.526 -15.491 -27.527 1.00 95.62 316 ASP A N 1
ATOM 2426 C CA . ASP A 1 316 ? 20.583 -15.222 -28.512 1.00 95.62 316 ASP A CA 1
ATOM 2427 C C . ASP A 1 316 ? 20.714 -13.729 -28.855 1.00 95.62 316 ASP A C 1
ATOM 2429 O O . ASP A 1 316 ? 21.668 -13.312 -29.514 1.00 95.62 316 ASP A O 1
ATOM 2433 N N . ALA A 1 317 ? 19.768 -12.898 -28.410 1.00 97.38 317 ALA A N 1
ATOM 2434 C CA . ALA A 1 317 ? 19.805 -11.463 -28.650 1.00 97.38 317 ALA A CA 1
ATOM 2435 C C . ALA A 1 317 ? 20.822 -10.754 -27.732 1.00 97.38 317 ALA A C 1
ATOM 2437 O O . ALA A 1 317 ? 21.060 -11.187 -26.595 1.00 97.38 317 ALA A O 1
ATOM 2438 N N . PRO A 1 318 ? 21.413 -9.632 -28.189 1.00 97.69 318 PRO A N 1
ATOM 2439 C CA . PRO A 1 318 ? 22.289 -8.830 -27.349 1.00 97.69 318 PRO A CA 1
ATOM 2440 C C . PRO A 1 318 ? 21.514 -8.226 -26.172 1.00 97.69 318 PRO A C 1
ATOM 2442 O O . PRO A 1 318 ? 20.349 -7.847 -26.299 1.00 97.69 318 PRO A O 1
ATOM 2445 N N . TRP A 1 319 ? 22.192 -8.094 -25.033 1.00 97.75 319 TRP A N 1
ATOM 2446 C CA . TRP A 1 319 ? 21.669 -7.384 -23.867 1.00 97.75 319 TRP A CA 1
ATOM 2447 C C . TRP A 1 319 ? 21.520 -5.892 -24.157 1.00 97.75 319 TRP A C 1
ATOM 2449 O O . TRP A 1 319 ? 22.441 -5.265 -24.682 1.00 97.75 319 TRP A O 1
ATOM 2459 N N . ARG A 1 320 ? 20.378 -5.320 -23.773 1.00 97.06 320 ARG A N 1
ATOM 2460 C CA . ARG A 1 320 ? 20.040 -3.912 -24.000 1.00 97.06 320 ARG A CA 1
ATOM 2461 C C . ARG A 1 320 ? 19.764 -3.203 -22.672 1.00 97.06 320 ARG A C 1
ATOM 2463 O O . ARG A 1 320 ? 18.967 -3.728 -21.890 1.00 97.06 320 ARG A O 1
ATOM 2470 N N . PRO A 1 321 ? 20.368 -2.029 -22.410 1.00 96.38 321 PRO A N 1
ATOM 2471 C CA . PRO A 1 321 ? 19.874 -1.145 -21.362 1.00 96.38 321 PRO A CA 1
ATOM 2472 C C . PRO A 1 321 ? 18.522 -0.560 -21.791 1.00 96.38 321 PRO A C 1
ATOM 2474 O O . PRO A 1 321 ? 18.232 -0.472 -22.986 1.00 96.38 321 PRO A O 1
ATOM 2477 N N . PHE A 1 322 ? 17.704 -0.148 -20.828 1.00 93.69 322 PHE A N 1
ATOM 2478 C CA . PHE A 1 322 ? 16.371 0.399 -21.111 1.00 93.69 322 PHE A CA 1
ATOM 2479 C C . PHE A 1 322 ? 16.031 1.675 -20.325 1.00 93.69 322 PHE A C 1
ATOM 2481 O O . PHE A 1 322 ? 15.101 2.384 -20.698 1.00 93.69 322 PHE A O 1
ATOM 2488 N N . HIS A 1 323 ? 16.816 2.029 -19.303 1.00 92.06 323 HIS A N 1
ATOM 2489 C CA . HIS A 1 323 ? 16.582 3.246 -18.529 1.00 92.06 323 HIS A CA 1
ATOM 2490 C C . HIS A 1 323 ? 16.877 4.540 -19.282 1.00 92.06 323 HIS A C 1
ATOM 2492 O O . HIS A 1 323 ? 17.791 4.622 -20.103 1.00 92.06 323 HIS A O 1
ATOM 2498 N N . GLY A 1 324 ? 16.116 5.582 -18.936 1.00 83.19 324 GLY A N 1
ATOM 2499 C CA . GLY A 1 324 ? 16.256 6.926 -19.504 1.00 83.19 324 GLY A CA 1
ATOM 2500 C C . GLY A 1 324 ? 15.552 7.113 -20.850 1.00 83.19 324 GLY A C 1
ATOM 2501 O O . GLY A 1 324 ? 15.642 8.187 -21.439 1.00 83.19 324 GLY A O 1
ATOM 2502 N N . ASN A 1 325 ? 14.835 6.096 -21.334 1.00 85.69 325 ASN A N 1
ATOM 2503 C CA . ASN A 1 325 ? 14.076 6.155 -22.575 1.00 85.69 325 ASN A CA 1
ATOM 2504 C C . ASN A 1 325 ? 12.714 5.479 -22.389 1.00 85.69 325 ASN A C 1
ATOM 2506 O O . ASN A 1 325 ? 12.641 4.261 -22.282 1.00 85.69 325 ASN A O 1
ATOM 2510 N N . GLN A 1 326 ? 11.631 6.259 -22.422 1.00 89.31 326 GLN A N 1
ATOM 2511 C CA . GLN A 1 326 ? 10.278 5.728 -22.228 1.00 89.31 326 GLN A CA 1
ATOM 2512 C C . GLN A 1 326 ? 9.901 4.645 -23.247 1.00 89.31 326 GLN A C 1
ATOM 2514 O O . GLN A 1 326 ? 9.260 3.669 -22.880 1.00 89.31 326 GLN A O 1
ATOM 2519 N N . ALA A 1 327 ? 10.330 4.737 -24.508 1.00 84.69 327 ALA A N 1
ATOM 2520 C CA . ALA A 1 327 ? 10.047 3.679 -25.476 1.00 84.69 327 ALA A CA 1
ATOM 2521 C C . ALA A 1 327 ? 10.716 2.351 -25.084 1.00 84.69 327 ALA A C 1
ATOM 2523 O O . ALA A 1 327 ? 10.084 1.306 -25.210 1.00 84.69 327 ALA A O 1
ATOM 2524 N N . ALA A 1 328 ? 11.947 2.399 -24.569 1.00 90.56 328 ALA A N 1
ATOM 2525 C CA . ALA A 1 328 ? 12.662 1.215 -24.100 1.00 90.56 328 ALA A CA 1
ATOM 2526 C C . ALA A 1 328 ? 12.095 0.669 -22.775 1.00 90.56 328 ALA A C 1
ATOM 2528 O O . ALA A 1 328 ? 11.957 -0.546 -22.650 1.00 90.56 328 ALA A O 1
ATOM 2529 N N . GLU A 1 329 ? 11.716 1.543 -21.832 1.00 94.12 329 GLU A N 1
ATOM 2530 C CA . GLU A 1 329 ? 11.000 1.183 -20.592 1.00 94.12 329 GLU A CA 1
ATOM 2531 C C . GLU A 1 329 ? 9.698 0.435 -20.912 1.00 94.12 329 GLU A C 1
ATOM 2533 O O . GLU A 1 329 ? 9.442 -0.655 -20.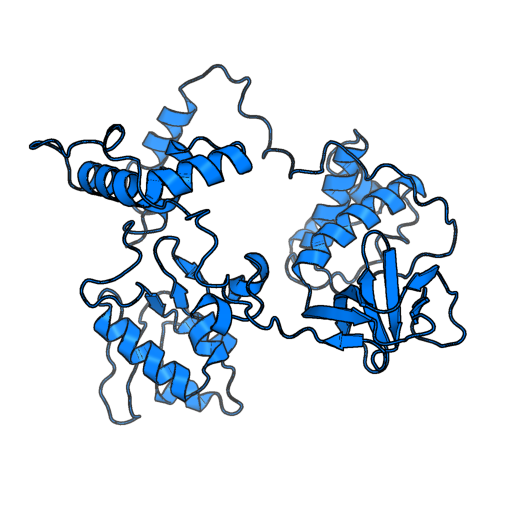405 1.00 94.12 329 GLU A O 1
ATOM 2538 N N . TRP A 1 330 ? 8.896 0.977 -21.830 1.00 92.69 330 TRP A N 1
ATOM 2539 C CA . TRP A 1 330 ? 7.657 0.343 -22.268 1.00 92.69 330 TRP A CA 1
ATOM 2540 C C . TRP A 1 330 ? 7.891 -0.956 -23.045 1.00 92.69 330 TRP A C 1
ATOM 2542 O O . TRP A 1 330 ? 7.076 -1.870 -22.933 1.00 92.69 330 TRP A O 1
ATOM 2552 N N . GLU A 1 331 ? 8.972 -1.072 -23.823 1.00 92.81 331 GLU A N 1
ATOM 2553 C CA . GLU A 1 331 ? 9.308 -2.304 -24.552 1.00 92.81 331 GLU A CA 1
ATOM 2554 C C . GLU A 1 331 ? 9.608 -3.453 -23.577 1.00 92.81 331 GLU A C 1
ATOM 2556 O O . GLU A 1 331 ? 9.008 -4.524 -23.691 1.00 92.81 331 GLU A O 1
ATOM 2561 N N . VAL A 1 332 ? 10.482 -3.220 -22.588 1.00 97.12 332 VAL A N 1
ATOM 2562 C CA . VAL A 1 332 ? 10.812 -4.236 -21.575 1.00 97.12 332 VAL A CA 1
ATOM 2563 C C . VAL A 1 332 ? 9.611 -4.561 -20.692 1.00 97.12 332 VAL A C 1
ATOM 2565 O O . VAL A 1 332 ? 9.349 -5.733 -20.437 1.00 97.12 332 VAL A O 1
ATOM 2568 N N . PHE A 1 333 ? 8.833 -3.554 -20.292 1.00 97.00 333 PHE A N 1
ATOM 2569 C CA . PHE A 1 333 ? 7.621 -3.744 -19.500 1.00 97.00 333 PHE A CA 1
ATOM 2570 C C . PHE A 1 333 ? 6.566 -4.565 -20.252 1.00 97.00 333 PHE A C 1
ATOM 2572 O O . PHE A 1 333 ? 5.979 -5.486 -19.690 1.00 97.00 333 PHE A O 1
ATOM 2579 N N . THR A 1 334 ? 6.352 -4.284 -21.541 1.00 93.25 334 THR A N 1
ATOM 2580 C CA . THR A 1 334 ? 5.412 -5.047 -22.380 1.00 93.25 334 THR A CA 1
ATOM 2581 C C . THR A 1 334 ? 5.855 -6.501 -22.512 1.00 93.25 334 THR A C 1
ATOM 2583 O O . THR A 1 334 ? 5.030 -7.411 -22.430 1.00 93.25 334 THR A O 1
ATOM 2586 N N . PHE A 1 335 ? 7.160 -6.736 -22.669 1.00 95.25 335 PHE A N 1
ATOM 2587 C CA . PHE A 1 335 ? 7.711 -8.085 -22.672 1.00 95.25 335 PHE A CA 1
ATOM 2588 C C . PHE A 1 335 ? 7.511 -8.783 -21.317 1.00 95.25 335 PHE A C 1
ATOM 2590 O O . PHE A 1 335 ? 6.997 -9.898 -21.283 1.00 95.25 335 PHE A O 1
ATOM 2597 N N . ALA A 1 336 ? 7.824 -8.120 -20.201 1.00 97.00 336 ALA A N 1
ATOM 2598 C CA . ALA A 1 336 ? 7.618 -8.654 -18.855 1.00 97.00 336 ALA A CA 1
ATOM 2599 C C . ALA A 1 336 ? 6.143 -9.005 -18.590 1.00 97.00 336 ALA A C 1
ATOM 2601 O O . ALA A 1 336 ? 5.859 -10.091 -18.093 1.00 97.00 336 ALA A O 1
ATOM 2602 N N . ARG A 1 337 ? 5.193 -8.162 -19.023 1.00 93.75 337 ARG A N 1
ATOM 2603 C CA . ARG A 1 337 ? 3.750 -8.444 -18.919 1.00 93.75 337 ARG A CA 1
ATOM 2604 C C . ARG A 1 337 ? 3.313 -9.700 -19.664 1.00 93.75 337 ARG A C 1
ATOM 2606 O O . ARG A 1 337 ? 2.342 -10.329 -19.260 1.00 93.75 337 ARG A O 1
ATOM 2613 N N . SER A 1 338 ? 4.001 -10.058 -20.750 1.00 93.12 338 SER A N 1
ATOM 2614 C CA . SER A 1 338 ? 3.712 -11.300 -21.480 1.00 93.12 338 SER A CA 1
ATOM 2615 C C . SER A 1 338 ? 4.149 -12.560 -20.723 1.00 93.12 338 SER A C 1
ATOM 2617 O O . SER A 1 338 ? 3.662 -13.646 -21.027 1.00 93.12 338 SER A O 1
ATOM 2619 N N . LEU A 1 339 ? 5.054 -12.412 -19.748 1.00 91.81 339 LEU A N 1
ATOM 2620 C CA . LEU A 1 339 ? 5.527 -13.485 -18.876 1.00 91.81 339 LEU A CA 1
ATOM 2621 C C . LEU A 1 339 ? 4.673 -13.578 -17.608 1.00 91.81 339 LEU A C 1
ATOM 2623 O O . LEU A 1 339 ? 4.221 -14.664 -17.256 1.00 91.81 339 LEU A O 1
ATOM 2627 N N . ASP A 1 340 ? 4.442 -12.436 -16.957 1.00 94.12 340 ASP A N 1
ATOM 2628 C CA . ASP A 1 340 ? 3.508 -12.279 -15.844 1.00 94.12 340 ASP A CA 1
ATOM 2629 C C . ASP A 1 340 ? 3.040 -10.822 -15.754 1.00 94.12 340 ASP A C 1
ATOM 2631 O O . ASP A 1 340 ? 3.809 -9.903 -15.455 1.00 94.12 340 ASP A O 1
ATOM 2635 N N . GLU A 1 341 ? 1.759 -10.601 -16.038 1.00 91.44 341 GLU A N 1
ATOM 2636 C CA . GLU A 1 341 ? 1.178 -9.263 -16.081 1.00 91.44 341 GLU A CA 1
ATOM 2637 C C . GLU A 1 341 ? 1.156 -8.578 -14.712 1.00 91.44 341 GLU A C 1
ATOM 2639 O O . GLU A 1 341 ? 1.493 -7.396 -14.615 1.00 91.44 341 GLU A O 1
ATOM 2644 N N . THR A 1 342 ? 0.778 -9.306 -13.659 1.00 84.62 342 THR A N 1
ATOM 2645 C CA . THR A 1 342 ? 0.619 -8.727 -12.319 1.00 84.62 342 THR A CA 1
ATOM 2646 C C . THR A 1 342 ? 1.980 -8.362 -11.746 1.00 84.62 342 THR A C 1
ATOM 2648 O O . THR A 1 342 ? 2.155 -7.240 -11.270 1.00 84.62 342 THR A O 1
ATOM 2651 N N . ALA A 1 343 ? 2.959 -9.264 -11.843 1.00 87.38 343 ALA A N 1
ATOM 2652 C CA . ALA A 1 343 ? 4.319 -8.997 -11.398 1.00 87.38 343 ALA A CA 1
ATOM 2653 C C . ALA A 1 343 ? 4.916 -7.802 -12.153 1.00 87.38 343 ALA A C 1
ATOM 2655 O O . ALA A 1 343 ? 5.413 -6.867 -11.528 1.00 87.38 343 ALA A O 1
ATOM 2656 N N . ALA A 1 344 ? 4.782 -7.760 -13.485 1.00 94.75 344 ALA A N 1
ATOM 2657 C CA . ALA A 1 344 ?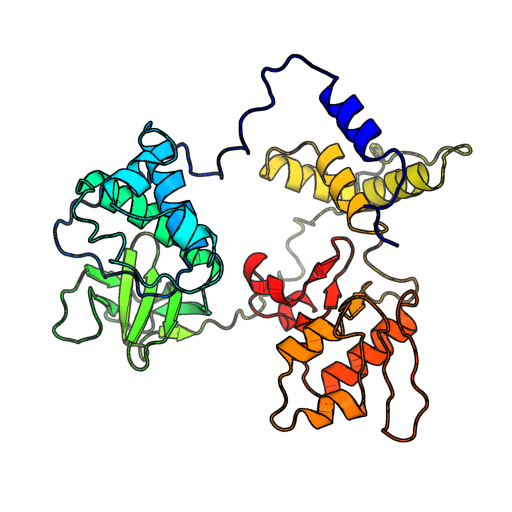 5.327 -6.669 -14.290 1.00 94.75 344 ALA A CA 1
ATOM 2658 C C . ALA A 1 344 ? 4.725 -5.311 -13.911 1.00 94.75 344 ALA A C 1
ATOM 2660 O O . ALA A 1 344 ? 5.457 -4.331 -13.776 1.00 94.75 344 ALA A O 1
ATOM 2661 N N . MET A 1 345 ? 3.406 -5.245 -13.707 1.00 90.44 345 MET A N 1
ATOM 2662 C CA . MET A 1 345 ? 2.736 -4.018 -13.267 1.00 90.44 345 MET A CA 1
ATOM 2663 C C . MET A 1 345 ? 3.130 -3.616 -11.842 1.00 90.44 345 MET A C 1
ATOM 2665 O O . MET A 1 345 ? 3.280 -2.429 -11.563 1.00 90.44 345 MET A O 1
ATOM 2669 N N . ARG A 1 346 ? 3.349 -4.577 -10.937 1.00 91.19 346 ARG A N 1
ATOM 2670 C CA . ARG A 1 346 ? 3.832 -4.299 -9.573 1.00 91.19 346 ARG A CA 1
ATOM 2671 C C . ARG A 1 346 ? 5.258 -3.746 -9.565 1.00 91.19 346 ARG A C 1
ATOM 2673 O O . ARG A 1 346 ? 5.608 -2.987 -8.665 1.00 91.19 346 ARG A O 1
ATOM 2680 N N . SER A 1 347 ? 6.047 -4.075 -10.585 1.00 95.62 347 SER A N 1
ATOM 2681 C CA . SER A 1 347 ? 7.449 -3.674 -10.735 1.00 95.62 347 SER A CA 1
ATOM 2682 C C . SER A 1 347 ? 7.686 -2.381 -11.520 1.00 95.62 347 SER A C 1
ATOM 2684 O O . SER A 1 347 ? 8.836 -2.095 -11.851 1.00 95.62 347 SER A O 1
ATOM 2686 N N . ILE A 1 348 ? 6.650 -1.591 -11.824 1.00 96.31 348 ILE A N 1
ATOM 2687 C CA . ILE A 1 348 ? 6.825 -0.255 -12.414 1.00 96.31 348 ILE A CA 1
ATOM 2688 C C . ILE A 1 348 ? 6.442 0.857 -11.438 1.00 96.31 348 ILE A C 1
ATOM 2690 O O . ILE A 1 348 ? 5.460 0.731 -10.707 1.00 96.31 348 ILE A O 1
ATOM 2694 N N . SER A 1 349 ? 7.181 1.967 -11.456 1.00 93.44 349 SER A N 1
ATOM 2695 C CA . SER A 1 349 ? 6.665 3.252 -10.971 1.00 93.44 349 SER A CA 1
ATOM 2696 C C . SER A 1 349 ? 5.754 3.874 -12.030 1.00 93.44 349 SER A C 1
ATOM 2698 O O . SER A 1 349 ? 5.994 3.709 -13.228 1.00 93.44 349 SER A O 1
ATOM 2700 N N . MET A 1 350 ? 4.709 4.586 -11.604 1.00 89.81 350 MET A N 1
ATOM 2701 C CA . MET A 1 350 ? 3.652 5.078 -12.494 1.00 89.81 350 MET A CA 1
ATOM 2702 C C . MET A 1 350 ? 3.409 6.587 -12.355 1.00 89.81 350 MET A C 1
ATOM 2704 O O . MET A 1 350 ? 3.233 7.108 -11.250 1.00 89.81 350 MET A O 1
ATOM 2708 N N . GLY A 1 351 ? 3.356 7.281 -13.495 1.00 86.38 351 GLY A N 1
ATOM 2709 C CA . GLY A 1 351 ? 2.851 8.648 -13.632 1.00 86.38 351 GLY A CA 1
ATOM 2710 C C . GLY A 1 351 ? 3.686 9.715 -12.925 1.00 86.38 351 GLY A C 1
ATOM 2711 O O . GLY A 1 351 ? 4.830 9.484 -12.536 1.00 86.38 351 GLY A O 1
ATOM 2712 N N . ALA A 1 352 ? 3.104 10.902 -12.742 1.00 80.38 352 ALA A N 1
ATOM 2713 C CA . ALA A 1 352 ? 3.789 12.032 -12.115 1.00 80.38 352 ALA A CA 1
ATOM 2714 C C . ALA A 1 352 ? 4.329 11.721 -10.706 1.00 80.38 352 ALA A C 1
ATOM 2716 O O . ALA A 1 352 ? 5.473 12.057 -10.449 1.00 80.38 352 ALA A O 1
ATOM 2717 N N . PRO A 1 353 ? 3.606 11.052 -9.789 1.00 81.62 353 PRO A N 1
ATOM 2718 C CA . PRO A 1 353 ? 4.148 10.786 -8.456 1.00 81.62 353 PRO A CA 1
ATOM 2719 C C . PRO A 1 353 ? 5.123 9.600 -8.413 1.00 81.62 353 PRO A C 1
ATOM 2721 O O . PRO A 1 353 ? 5.677 9.327 -7.354 1.00 81.62 353 PRO A O 1
ATOM 2724 N N . GLN A 1 354 ? 5.316 8.880 -9.528 1.00 86.75 354 GLN A N 1
ATOM 2725 C CA . GLN A 1 354 ? 6.188 7.704 -9.613 1.00 86.75 354 GLN A CA 1
ATOM 2726 C C . GLN A 1 354 ? 5.902 6.656 -8.518 1.00 86.75 354 GLN A C 1
ATOM 2728 O O . GLN A 1 354 ? 6.810 6.004 -8.003 1.00 86.75 354 GLN A O 1
ATOM 2733 N N . VAL A 1 355 ? 4.625 6.448 -8.176 1.00 86.31 355 VAL A N 1
ATOM 2734 C CA . VAL A 1 355 ? 4.236 5.437 -7.181 1.00 86.31 355 VAL A CA 1
ATOM 2735 C C . VAL A 1 355 ? 4.457 4.044 -7.762 1.00 86.31 355 VAL A C 1
ATOM 2737 O O . VAL A 1 355 ? 4.009 3.755 -8.871 1.00 86.31 355 VAL A O 1
ATOM 2740 N N . MET A 1 356 ? 5.137 3.178 -7.009 1.00 90.00 356 MET A N 1
ATOM 2741 C CA . MET A 1 356 ? 5.358 1.783 -7.397 1.00 90.00 356 MET A CA 1
ATOM 2742 C C . MET A 1 356 ? 4.058 0.976 -7.404 1.00 90.00 356 MET A C 1
ATOM 2744 O O . MET A 1 356 ? 3.282 1.041 -6.451 1.00 90.00 356 MET A O 1
ATOM 2748 N N . GLY A 1 357 ? 3.854 0.144 -8.426 1.00 73.88 357 GLY A N 1
ATOM 2749 C CA . GLY A 1 357 ? 2.647 -0.674 -8.572 1.00 73.88 357 GLY A CA 1
ATOM 2750 C C . GLY A 1 357 ? 2.414 -1.674 -7.434 1.00 73.88 357 GLY A C 1
ATOM 2751 O O . GLY A 1 357 ? 1.270 -2.002 -7.112 1.00 73.88 357 GLY A O 1
ATOM 2752 N N . PHE A 1 358 ? 3.463 -2.147 -6.754 1.00 76.31 358 PHE A N 1
ATOM 2753 C CA . PHE A 1 358 ? 3.286 -2.996 -5.571 1.00 76.31 358 PHE A CA 1
ATOM 2754 C C . PHE A 1 358 ? 2.562 -2.281 -4.415 1.00 76.31 358 PHE A C 1
ATOM 2756 O O . PHE A 1 358 ? 1.969 -2.964 -3.581 1.00 76.31 358 PHE A O 1
ATOM 2763 N N . ASN A 1 359 ? 2.527 -0.940 -4.410 1.00 71.81 359 ASN A N 1
ATOM 2764 C CA . ASN A 1 359 ? 1.808 -0.119 -3.431 1.00 71.81 359 ASN A CA 1
ATOM 2765 C C . ASN A 1 359 ? 0.326 0.110 -3.777 1.00 71.81 359 ASN A C 1
ATOM 2767 O O . ASN A 1 359 ? -0.333 0.848 -3.053 1.00 71.81 359 ASN A O 1
ATOM 2771 N N . HIS A 1 360 ? -0.222 -0.489 -4.843 1.00 67.69 360 HIS A N 1
ATOM 2772 C CA . HIS A 1 360 ? -1.603 -0.231 -5.289 1.00 67.69 360 HIS A CA 1
ATOM 2773 C C . HIS A 1 360 ? -2.655 -0.351 -4.169 1.00 67.69 360 HIS A C 1
ATOM 2775 O O . HIS A 1 360 ? -3.538 0.495 -4.074 1.00 67.69 360 HIS A O 1
ATOM 2781 N N . LEU A 1 361 ? -2.523 -1.337 -3.272 1.00 56.09 361 LEU A N 1
ATOM 2782 C CA . LEU A 1 361 ? -3.427 -1.492 -2.126 1.00 56.09 361 LEU A CA 1
ATOM 2783 C C . LEU A 1 361 ? -3.307 -0.341 -1.118 1.00 56.09 361 LEU A C 1
ATOM 2785 O O . LEU A 1 361 ? -4.312 0.088 -0.561 1.00 56.09 361 LEU A O 1
ATOM 2789 N N . ALA A 1 362 ? -2.097 0.182 -0.903 1.00 55.75 362 ALA A N 1
ATOM 2790 C CA . ALA A 1 362 ? -1.839 1.271 0.042 1.00 55.75 362 ALA A CA 1
ATOM 2791 C C . ALA A 1 362 ? -2.432 2.614 -0.414 1.00 55.75 362 ALA A C 1
ATOM 2793 O O . ALA A 1 362 ? -2.575 3.528 0.394 1.00 55.75 362 ALA A O 1
ATOM 2794 N N . ILE A 1 363 ? -2.769 2.731 -1.700 1.00 66.06 363 ILE A N 1
ATOM 2795 C CA . ILE A 1 363 ? -3.437 3.893 -2.294 1.00 66.06 363 ILE A CA 1
ATOM 2796 C C . ILE A 1 363 ? -4.841 3.541 -2.813 1.00 66.06 363 ILE A C 1
ATOM 2798 O O . ILE A 1 363 ? -5.337 4.170 -3.743 1.00 66.06 363 ILE A O 1
ATOM 2802 N N . ASP A 1 364 ? -5.465 2.533 -2.193 1.00 62.81 364 ASP A N 1
ATOM 2803 C CA . ASP A 1 364 ? -6.866 2.127 -2.364 1.00 62.81 364 ASP A CA 1
ATOM 2804 C C . ASP A 1 364 ? -7.274 1.660 -3.773 1.00 62.81 364 ASP A C 1
ATOM 2806 O O . ASP A 1 364 ? -8.462 1.599 -4.099 1.00 62.81 364 ASP A O 1
ATOM 2810 N N . TYR A 1 365 ? -6.319 1.229 -4.600 1.00 58.66 365 TYR A N 1
ATOM 2811 C CA . TYR A 1 365 ? -6.653 0.501 -5.821 1.00 58.66 365 TYR A CA 1
ATOM 2812 C C . TYR A 1 365 ? -6.884 -0.986 -5.512 1.00 58.66 365 TYR A C 1
ATOM 2814 O O . TYR A 1 365 ? -6.069 -1.611 -4.834 1.00 58.66 365 TYR A O 1
ATOM 2822 N N . PRO A 1 366 ? -7.951 -1.607 -6.049 1.00 57.38 366 PRO A N 1
ATOM 2823 C CA . PRO A 1 366 ? -8.305 -3.000 -5.751 1.00 57.38 366 PRO A CA 1
ATOM 2824 C C . PRO A 1 366 ? -7.361 -4.029 -6.395 1.00 57.38 366 PRO A C 1
ATOM 2826 O O . PRO A 1 366 ? -7.414 -5.214 -6.071 1.00 57.38 366 PRO A O 1
ATOM 2829 N N . SER A 1 367 ? -6.539 -3.598 -7.352 1.00 70.38 367 SER A N 1
ATOM 2830 C CA . SER A 1 367 ? -5.495 -4.390 -8.002 1.00 70.38 367 SER A CA 1
ATOM 2831 C C . SER A 1 367 ? -4.484 -3.457 -8.667 1.00 70.38 367 SER A C 1
ATOM 2833 O O . SER A 1 367 ? -4.785 -2.289 -8.924 1.00 70.38 367 SER A O 1
ATOM 2835 N N . VAL A 1 368 ? -3.301 -3.972 -9.000 1.00 75.62 368 VAL A N 1
ATOM 2836 C CA . VAL A 1 368 ? -2.314 -3.193 -9.757 1.00 75.62 368 VAL A CA 1
ATOM 2837 C C . VAL A 1 368 ? -2.799 -2.885 -11.180 1.00 75.62 368 VAL A C 1
ATOM 2839 O O . VAL A 1 368 ? -2.477 -1.839 -11.727 1.00 75.62 368 VAL A O 1
ATOM 2842 N N . GLN A 1 369 ? -3.639 -3.749 -11.756 1.00 89.31 369 GLN A N 1
ATOM 2843 C CA . GLN A 1 369 ? -4.297 -3.525 -13.041 1.00 89.31 369 GLN A CA 1
ATOM 2844 C C . GLN A 1 369 ? -5.243 -2.328 -12.975 1.00 89.31 369 GLN A C 1
ATOM 2846 O O . GLN A 1 369 ? -5.258 -1.520 -13.893 1.00 89.31 369 GLN A O 1
ATOM 2851 N N . ALA A 1 370 ? -6.001 -2.199 -11.882 1.00 70.44 370 ALA A N 1
ATOM 2852 C CA . ALA A 1 370 ? -6.882 -1.057 -11.663 1.00 70.44 370 ALA A CA 1
ATOM 2853 C C . ALA A 1 370 ? -6.105 0.243 -11.412 1.00 70.44 370 ALA A C 1
ATOM 2855 O O . ALA A 1 370 ? -6.588 1.300 -11.784 1.00 70.44 370 ALA A O 1
ATOM 2856 N N . MET A 1 371 ? -4.921 0.166 -10.795 1.00 83.69 371 MET A N 1
ATOM 2857 C CA . MET A 1 371 ? -4.011 1.312 -10.663 1.00 83.69 371 MET A CA 1
ATOM 2858 C C . MET A 1 371 ? -3.413 1.737 -12.008 1.00 83.69 371 MET A C 1
ATOM 2860 O O . MET A 1 371 ? -3.154 2.916 -12.222 1.00 83.69 371 MET A O 1
ATOM 2864 N N . PHE A 1 372 ? -3.135 0.768 -12.880 1.00 85.81 372 PHE A N 1
ATOM 2865 C CA . PHE A 1 372 ? -2.489 0.994 -14.168 1.00 85.81 372 PHE A CA 1
ATOM 2866 C C . PHE A 1 372 ? -3.451 1.469 -15.271 1.00 85.81 372 PHE A C 1
ATOM 2868 O O . PHE A 1 372 ? -3.002 2.142 -16.201 1.00 85.81 372 PHE A O 1
ATOM 2875 N N . ALA A 1 373 ? -4.719 1.054 -15.207 1.00 81.88 373 ALA A N 1
ATOM 2876 C CA . ALA A 1 373 ? -5.779 1.432 -16.144 1.00 81.88 373 ALA A CA 1
ATOM 2877 C C . ALA A 1 373 ? -6.112 2.925 -16.043 1.00 81.88 373 ALA A C 1
ATOM 2879 O O . ALA A 1 373 ? -6.295 3.533 -17.123 1.00 81.88 373 ALA A O 1
#

Sequence (373 aa):
WSIADRPGIIEDFRQALQLQPAERFHAPAPRAGLASLPDRPPVHDHQLARIPRIYTNQQAINALHDAALALGEAAWALLERGGLDLPQLAAQRESLYGGTPLEELAGLTAGERAAVRGRLIEEVRSGRQWHGLVNAPDGLNLRTAPGTDSTVIVTLAHETSLDVLLDAGDWLYVLAGPDDGYVFAAHVLRTVAVSTEPAPGSDDGLDLALPAAEQVVEMADASDAERRLIRTWNSFGGLLKRLSERLGIDPGVALAVLLAESAGEPFAADGRMIIRFEVHIFDGEWQPADPSQFDRHFRYNRESVVQDHAWRPSPDAPWRPFHGNQAAEWEVFTFARSLDETAAMRSISMGAPQVMGFNHLAIDYPSVQAMFA

pLDDT: mean 77.5, std 19.38, range [27.17, 98.0]